Protein AF-A0AAD3TX52-F1 (afdb_monomer)

Radius of gyration: 36.86 Å; Cα contacts (8 Å, |Δi|>4): 1; chains: 1; bounding box: 70×48×98 Å

Organism: NCBI:txid1672016

Structure (mmCIF, N/CA/C/O backbone):
data_AF-A0AAD3TX52-F1
#
_entry.id   AF-A0AAD3TX52-F1
#
loop_
_atom_site.group_PDB
_atom_site.id
_atom_site.type_symbol
_atom_site.label_atom_id
_atom_site.label_alt_id
_atom_site.label_comp_id
_atom_site.label_asym_id
_atom_site.label_entity_id
_atom_site.label_seq_id
_atom_site.pdbx_PDB_ins_code
_atom_site.Cartn_x
_atom_site.Cartn_y
_atom_site.Cartn_z
_atom_site.occupancy
_atom_site.B_iso_or_equiv
_atom_site.auth_seq_id
_atom_site.auth_comp_id
_atom_site.auth_asym_id
_atom_site.auth_atom_id
_atom_site.pdbx_PDB_model_num
ATOM 1 N N . MET A 1 1 ? -29.432 37.065 -33.813 1.00 43.16 1 MET A N 1
ATOM 2 C CA . MET A 1 1 ? -28.422 37.377 -32.778 1.00 43.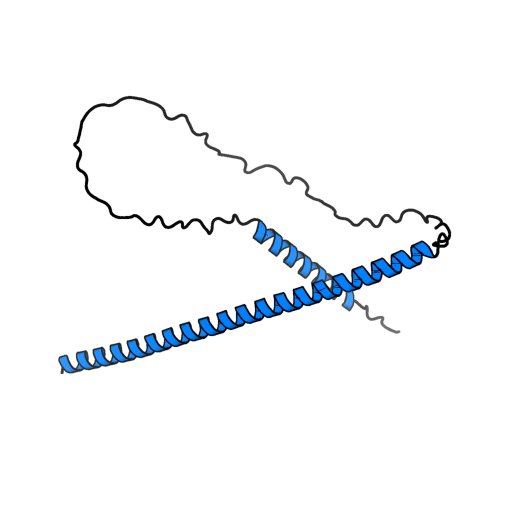16 1 MET A CA 1
ATOM 3 C C . MET A 1 1 ? -28.089 36.098 -32.021 1.00 43.16 1 MET A C 1
ATOM 5 O O . MET A 1 1 ? -28.904 35.654 -31.225 1.00 43.16 1 MET A O 1
ATOM 9 N N . TYR A 1 2 ? -26.944 35.470 -32.301 1.00 50.16 2 TYR A N 1
ATOM 10 C CA . TYR A 1 2 ? -26.482 34.294 -31.556 1.00 50.16 2 TYR A CA 1
ATOM 11 C C . TYR A 1 2 ? -25.519 34.744 -30.454 1.00 50.16 2 TYR A C 1
ATOM 13 O O . TYR A 1 2 ? -24.431 35.242 -30.732 1.00 50.16 2 TYR A O 1
ATOM 21 N N . MET A 1 3 ? -25.949 34.601 -29.200 1.00 53.94 3 MET A N 1
ATOM 22 C CA . MET A 1 3 ? -25.148 34.887 -28.010 1.00 53.94 3 MET A CA 1
ATOM 23 C C . MET A 1 3 ? -24.109 33.775 -27.814 1.00 53.94 3 MET A C 1
ATOM 25 O O . MET A 1 3 ? -24.446 32.644 -27.461 1.00 53.94 3 MET A O 1
ATOM 29 N N . TYR A 1 4 ? -22.837 34.098 -28.042 1.00 62.06 4 TYR A N 1
ATOM 30 C CA . TYR A 1 4 ? -21.702 33.231 -27.728 1.00 62.06 4 TYR A CA 1
ATOM 31 C C . TYR A 1 4 ? -21.607 33.032 -26.204 1.00 62.06 4 TYR A C 1
ATOM 33 O O . TYR A 1 4 ? -21.279 33.962 -25.470 1.00 62.06 4 TYR A O 1
ATOM 41 N N . ARG A 1 5 ? -21.872 31.816 -25.707 1.00 57.03 5 ARG A N 1
ATOM 42 C CA . ARG A 1 5 ? -21.568 31.430 -24.316 1.00 57.03 5 ARG A CA 1
ATOM 43 C C . ARG A 1 5 ? -20.074 31.089 -24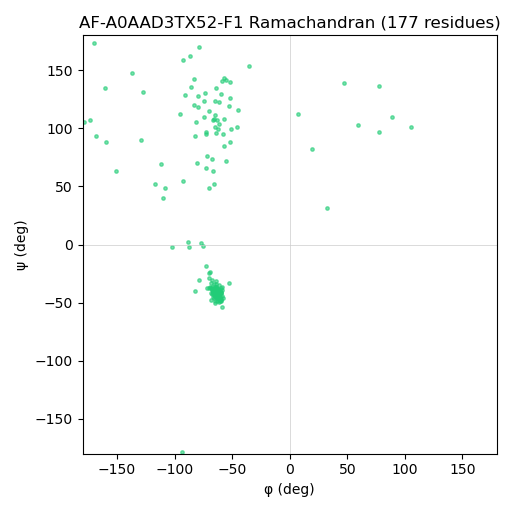.196 1.00 57.03 5 ARG A C 1
ATOM 45 O O . ARG A 1 5 ? -19.629 30.137 -24.842 1.00 57.03 5 ARG A O 1
ATOM 52 N N . PRO A 1 6 ? -19.284 31.802 -23.377 1.00 62.56 6 PRO A N 1
ATOM 53 C CA . PRO A 1 6 ? -17.851 31.554 -23.280 1.00 62.56 6 PRO A CA 1
ATOM 54 C C . PRO A 1 6 ? -17.540 30.256 -22.512 1.00 62.56 6 PRO A C 1
ATOM 56 O O . PRO A 1 6 ? -18.037 30.005 -21.412 1.00 62.56 6 PRO A O 1
ATOM 59 N N . ARG A 1 7 ? -16.681 29.420 -23.110 1.00 60.38 7 ARG A N 1
ATOM 60 C CA . ARG A 1 7 ? -16.183 28.126 -22.602 1.00 60.38 7 ARG A CA 1
ATOM 61 C C . ARG A 1 7 ? -15.168 28.299 -21.452 1.00 60.38 7 ARG A C 1
ATOM 63 O O . ARG A 1 7 ? -14.009 27.917 -21.575 1.00 60.38 7 ARG A O 1
ATOM 70 N N . PHE A 1 8 ? -15.592 28.809 -20.297 1.00 61.41 8 PHE A N 1
ATOM 71 C CA . PHE A 1 8 ? -14.727 28.939 -19.104 1.00 61.41 8 PHE A CA 1
ATOM 72 C C . PHE A 1 8 ? -14.478 27.626 -18.326 1.00 61.41 8 PHE A C 1
ATOM 74 O O . PHE A 1 8 ? -13.777 27.618 -17.314 1.00 61.41 8 PHE A O 1
ATOM 81 N N . GLY A 1 9 ? -15.017 26.489 -18.778 1.00 62.84 9 GLY A N 1
ATOM 82 C CA . GLY A 1 9 ? -14.964 25.228 -18.024 1.00 62.84 9 GLY A CA 1
ATOM 83 C C . GLY A 1 9 ? -13.566 24.611 -17.867 1.00 62.84 9 GLY A C 1
ATOM 84 O O . GLY A 1 9 ? -13.297 23.962 -16.857 1.00 62.84 9 GLY A O 1
ATOM 85 N N . ILE A 1 10 ? -12.663 24.815 -18.831 1.00 72.88 10 ILE A N 1
ATOM 86 C CA . ILE A 1 10 ? -11.346 24.150 -18.839 1.00 72.88 10 ILE A CA 1
ATOM 87 C C . ILE A 1 10 ? -10.346 24.887 -17.939 1.00 72.88 10 ILE A C 1
ATOM 89 O O . ILE A 1 10 ? -9.631 24.250 -17.167 1.00 72.88 10 ILE A O 1
ATOM 93 N N . PHE A 1 11 ? -10.359 26.223 -17.952 1.00 74.38 11 PHE A N 1
ATOM 94 C CA . PHE A 1 11 ? -9.481 27.034 -17.102 1.00 74.38 11 PHE A CA 1
ATOM 95 C C . PHE A 1 11 ? -9.715 26.772 -15.614 1.00 74.38 11 PHE A C 1
ATOM 97 O O . PHE A 1 11 ? -8.761 26.624 -14.856 1.00 74.38 11 PHE A O 1
ATOM 104 N N . ARG A 1 12 ? -10.976 26.600 -15.199 1.00 74.44 12 ARG A N 1
ATOM 105 C CA . ARG A 1 12 ? -11.300 26.267 -13.807 1.00 74.44 12 ARG A CA 1
ATOM 106 C C . ARG A 1 12 ? -10.707 24.919 -13.385 1.00 74.44 12 ARG A C 1
ATOM 108 O O . ARG A 1 12 ? -10.217 24.808 -12.269 1.00 74.44 12 ARG A O 1
ATOM 115 N N . ARG A 1 13 ? -10.703 23.909 -14.263 1.00 76.88 13 ARG A N 1
ATOM 116 C CA . ARG A 1 13 ? -10.111 22.594 -13.953 1.00 76.88 13 ARG A CA 1
ATOM 117 C C . ARG A 1 13 ? -8.593 22.684 -13.802 1.00 76.88 13 ARG A C 1
ATOM 119 O O . ARG A 1 13 ? -8.058 22.141 -12.845 1.00 76.88 13 ARG A O 1
ATOM 126 N N . LEU A 1 14 ? -7.917 23.423 -14.681 1.00 81.88 14 LEU A N 1
ATOM 127 C CA . LEU A 1 14 ? -6.463 23.604 -14.605 1.00 81.88 14 LEU A CA 1
ATOM 128 C C . LEU A 1 14 ? -6.026 24.345 -13.334 1.00 81.88 14 LEU A C 1
ATOM 130 O O . LEU A 1 14 ? -5.021 23.974 -12.735 1.00 81.88 14 LEU A O 1
ATOM 134 N N . VAL A 1 15 ? -6.808 25.328 -12.875 1.00 82.69 15 VAL A N 1
ATOM 135 C CA . VAL A 1 15 ? -6.534 26.042 -11.615 1.00 82.69 15 VAL A CA 1
ATOM 136 C C . VAL A 1 15 ? -6.608 25.099 -10.409 1.00 82.69 15 VAL A C 1
ATOM 138 O O . VAL A 1 15 ? -5.703 25.111 -9.578 1.00 82.69 15 VAL A O 1
ATOM 141 N N . TRP A 1 16 ? -7.625 24.233 -10.331 1.00 79.50 16 TRP A N 1
ATOM 142 C CA . TRP A 1 16 ? -7.738 23.259 -9.235 1.00 79.50 16 TRP A CA 1
ATOM 143 C C . TRP A 1 16 ? -6.628 22.200 -9.261 1.00 79.50 16 TRP A C 1
ATOM 145 O O . TRP A 1 16 ? -6.094 21.858 -8.208 1.00 79.50 16 TRP A O 1
ATOM 155 N N . PHE A 1 17 ? -6.231 21.728 -10.447 1.00 84.69 17 PHE A N 1
ATOM 156 C CA . PHE A 1 17 ? -5.108 20.793 -10.580 1.00 84.69 17 PHE A CA 1
ATOM 157 C C . PHE A 1 17 ? -3.771 21.430 -10.176 1.00 84.69 17 PHE A C 1
ATOM 159 O O . PHE A 1 17 ? -3.007 20.817 -9.431 1.00 84.69 17 PHE A O 1
ATOM 166 N N . GLY A 1 18 ? -3.504 22.671 -10.596 1.00 79.69 18 GLY A N 1
ATOM 167 C CA . GLY A 1 18 ? -2.289 23.394 -10.207 1.00 79.69 18 GLY A CA 1
ATOM 168 C C . GLY A 1 18 ? -2.209 23.648 -8.699 1.00 79.69 18 GLY A C 1
ATOM 169 O O . GLY A 1 18 ? -1.159 23.433 -8.092 1.00 79.69 18 GLY A O 1
ATOM 170 N N . LEU A 1 19 ? -3.330 24.029 -8.078 1.00 86.06 19 LEU A N 1
ATOM 171 C CA . LEU A 1 19 ? -3.400 24.261 -6.634 1.00 86.06 19 LEU A CA 1
ATOM 172 C C . LEU A 1 19 ? -3.186 22.963 -5.831 1.00 86.06 19 LEU A C 1
ATOM 174 O O . LEU A 1 19 ? -2.457 22.964 -4.841 1.00 86.06 19 LEU A O 1
ATOM 178 N N . GLY A 1 20 ? -3.775 21.847 -6.279 1.00 84.56 20 GLY A N 1
ATOM 179 C CA . GLY A 1 20 ? -3.642 20.543 -5.620 1.00 84.56 20 GLY A CA 1
ATOM 180 C C . GLY A 1 20 ? -2.211 19.997 -5.639 1.00 84.56 20 GLY A C 1
ATOM 181 O O . GLY A 1 20 ? -1.707 19.552 -4.608 1.00 84.56 20 GLY A O 1
ATOM 182 N N . VAL A 1 21 ? -1.524 20.088 -6.784 1.00 86.62 21 VAL A N 1
ATOM 183 C CA . VAL A 1 21 ? -0.121 19.652 -6.910 1.00 86.62 21 VAL A CA 1
ATOM 184 C C . VAL A 1 21 ? 0.809 20.537 -6.074 1.00 86.62 21 VAL A C 1
ATOM 186 O O . VAL A 1 21 ? 1.699 20.024 -5.395 1.00 86.62 21 VAL A O 1
ATOM 189 N N . GLY A 1 22 ? 0.569 21.853 -6.051 1.00 83.12 22 GLY A N 1
ATOM 190 C CA . GLY A 1 22 ? 1.327 22.785 -5.213 1.00 83.12 22 GLY A CA 1
ATOM 191 C C . GLY A 1 22 ? 1.192 22.488 -3.716 1.00 83.12 22 GLY A C 1
ATOM 192 O O . GLY A 1 22 ? 2.196 22.452 -3.004 1.00 83.12 22 GLY A O 1
ATOM 193 N N . ALA A 1 23 ? -0.026 22.202 -3.244 1.00 85.00 23 ALA A N 1
ATOM 194 C CA . ALA A 1 23 ? -0.280 21.855 -1.845 1.00 85.00 23 ALA A CA 1
ATOM 195 C C . ALA A 1 23 ? 0.375 20.523 -1.441 1.00 85.00 23 ALA A C 1
ATOM 197 O O . ALA A 1 23 ? 0.984 20.440 -0.375 1.00 85.00 23 ALA A O 1
ATOM 198 N N . ALA A 1 24 ? 0.312 19.502 -2.303 1.00 83.50 24 ALA A N 1
ATOM 199 C CA . ALA A 1 24 ? 0.964 18.215 -2.056 1.00 83.50 24 ALA A CA 1
ATOM 200 C C . ALA A 1 24 ? 2.495 18.350 -1.974 1.00 83.50 24 ALA A C 1
ATOM 202 O O . ALA A 1 24 ? 3.123 17.798 -1.068 1.00 83.50 24 ALA A O 1
ATOM 203 N N . HIS A 1 25 ? 3.090 19.142 -2.871 1.00 83.81 25 HIS A N 1
ATOM 204 C CA . HIS A 1 25 ? 4.527 19.406 -2.873 1.00 83.81 25 HIS A CA 1
ATOM 205 C C . HIS A 1 25 ? 4.970 20.214 -1.640 1.00 83.81 25 HIS A C 1
ATOM 207 O O . HIS A 1 25 ? 6.000 19.917 -1.033 1.00 83.81 25 HIS A O 1
ATOM 213 N N . TRP A 1 26 ? 4.183 21.213 -1.225 1.00 84.75 26 TRP A N 1
ATOM 214 C CA . TRP A 1 26 ? 4.446 21.968 0.004 1.00 84.75 26 TRP A CA 1
ATOM 215 C C . TRP A 1 26 ? 4.333 21.087 1.257 1.00 84.75 26 TRP A C 1
ATOM 217 O O . TRP A 1 26 ? 5.191 21.153 2.136 1.00 84.75 26 TRP A O 1
ATOM 227 N N . TRP A 1 27 ? 3.327 20.210 1.315 1.00 83.69 27 TRP A N 1
ATOM 228 C CA . TRP A 1 27 ? 3.132 19.283 2.430 1.00 83.69 27 TRP A CA 1
ATOM 229 C C . TRP A 1 27 ? 4.271 18.265 2.566 1.00 83.69 27 TRP A C 1
ATOM 231 O O . TRP A 1 27 ? 4.749 18.042 3.679 1.00 83.69 27 TRP A O 1
ATOM 241 N N . MET A 1 28 ? 4.748 17.683 1.456 1.00 77.75 28 MET A N 1
ATOM 242 C CA . MET A 1 28 ? 5.924 16.801 1.484 1.00 77.75 28 MET A CA 1
ATOM 243 C C . MET A 1 28 ? 7.155 17.539 2.015 1.00 77.75 28 MET A C 1
ATOM 245 O O . MET A 1 28 ? 7.773 17.088 2.977 1.00 77.75 28 MET A O 1
ATOM 249 N N . ARG A 1 29 ? 7.431 18.739 1.493 1.00 77.69 29 ARG A N 1
ATOM 250 C CA . ARG A 1 29 ? 8.578 19.545 1.930 1.00 77.69 29 ARG A CA 1
ATOM 251 C C . ARG A 1 29 ? 8.487 19.986 3.396 1.00 77.69 29 ARG A C 1
ATOM 253 O O . ARG A 1 29 ? 9.509 20.112 4.064 1.00 77.69 29 ARG A O 1
ATOM 260 N N . SER A 1 30 ? 7.279 20.199 3.920 1.00 73.62 30 SER A N 1
ATOM 261 C CA . SER A 1 30 ? 7.055 20.538 5.332 1.00 73.62 30 SER A CA 1
ATOM 262 C C . SER A 1 30 ? 7.340 19.364 6.280 1.00 73.62 30 SER A C 1
ATOM 264 O O . SER A 1 30 ? 7.738 19.582 7.427 1.00 73.62 30 SER A O 1
ATOM 266 N N . LYS A 1 31 ? 7.179 18.114 5.822 1.00 67.44 31 LYS A N 1
ATOM 267 C CA . LYS A 1 31 ? 7.478 16.930 6.640 1.00 67.44 31 LYS A CA 1
ATOM 268 C C . LYS A 1 31 ? 8.967 16.603 6.718 1.00 67.44 31 LYS A C 1
ATOM 270 O O . LYS A 1 31 ? 9.402 16.143 7.772 1.00 67.44 31 LYS A O 1
ATOM 275 N N . ASP A 1 32 ? 9.741 16.911 5.683 1.00 63.38 32 ASP A N 1
ATOM 276 C CA . ASP A 1 32 ? 11.189 16.651 5.671 1.00 63.38 32 ASP A CA 1
ATOM 277 C C . ASP A 1 32 ? 11.985 17.601 6.586 1.00 63.38 32 ASP A C 1
ATOM 279 O O . ASP A 1 32 ? 13.106 17.294 6.982 1.00 63.38 32 ASP A O 1
ATOM 283 N N . GLY A 1 33 ? 11.396 18.737 6.975 1.00 56.75 33 GLY A N 1
ATOM 284 C CA . GLY A 1 33 ? 12.013 19.720 7.871 1.00 56.75 33 GLY A CA 1
ATOM 285 C C . GLY A 1 33 ? 11.804 19.473 9.368 1.00 56.75 33 GLY A C 1
ATOM 286 O O . GLY A 1 33 ? 12.310 20.252 10.175 1.00 56.75 33 GLY A O 1
ATOM 287 N N . ARG A 1 34 ? 11.058 18.437 9.783 1.00 55.41 34 ARG A N 1
ATOM 288 C CA . ARG A 1 34 ? 10.937 18.124 11.216 1.00 55.41 34 ARG A CA 1
ATOM 289 C C . ARG A 1 34 ? 12.136 17.279 11.656 1.00 55.41 34 ARG A C 1
ATOM 291 O O . ARG A 1 34 ? 12.309 16.177 11.135 1.00 55.41 34 ARG A O 1
ATOM 298 N N . PRO A 1 35 ? 12.954 17.743 12.618 1.00 54.56 35 PRO A N 1
ATOM 299 C CA . PRO A 1 35 ? 14.057 16.947 13.128 1.00 54.56 35 PRO A CA 1
ATOM 300 C C . PRO A 1 35 ? 13.500 15.645 13.713 1.00 54.56 35 PRO A C 1
ATOM 302 O O . PRO A 1 35 ? 12.548 15.651 14.492 1.00 54.56 35 PRO A O 1
ATOM 305 N N . ARG A 1 36 ? 14.087 14.518 13.299 1.00 54.16 36 ARG A N 1
A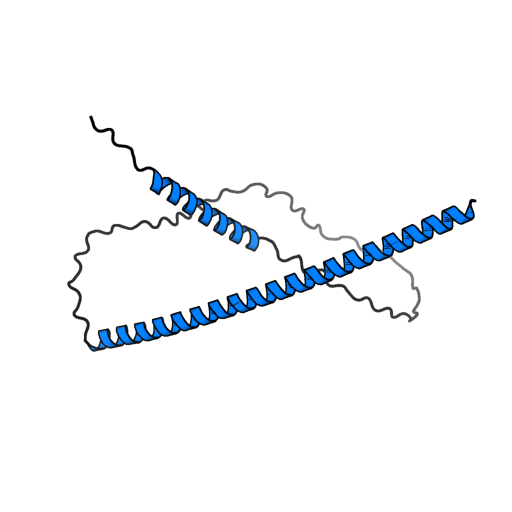TOM 306 C CA . ARG A 1 36 ? 13.787 13.146 13.739 1.00 54.16 36 ARG A CA 1
ATOM 307 C C . ARG A 1 36 ? 14.139 12.919 15.224 1.00 54.16 36 ARG A C 1
ATOM 309 O O . ARG A 1 36 ? 14.860 11.986 15.555 1.00 54.16 36 ARG A O 1
ATOM 316 N N . THR A 1 37 ? 13.665 13.758 16.142 1.00 55.94 37 THR A N 1
ATOM 317 C CA . THR A 1 37 ? 13.969 13.653 17.581 1.00 55.94 37 THR A CA 1
ATOM 318 C C . THR A 1 37 ? 13.006 12.749 18.351 1.00 55.94 37 THR A C 1
ATOM 320 O O . THR A 1 37 ? 13.186 12.543 19.546 1.00 55.94 37 THR A O 1
ATOM 323 N N . CYS A 1 38 ? 12.029 12.120 17.691 1.00 53.09 38 CYS A N 1
ATOM 324 C CA . CYS A 1 38 ? 11.062 11.243 18.361 1.00 53.09 38 CYS A CA 1
ATOM 325 C C . CYS A 1 38 ? 11.614 9.855 18.757 1.00 53.09 38 CYS A C 1
ATOM 327 O O . CYS A 1 38 ? 10.890 9.086 19.378 1.00 53.09 38 CYS A O 1
ATOM 329 N N . TYR A 1 39 ? 12.879 9.532 18.456 1.00 50.47 39 TYR A N 1
ATOM 330 C CA . TYR A 1 39 ? 13.535 8.282 18.877 1.00 50.47 39 TYR A CA 1
ATOM 331 C C . TYR A 1 39 ? 14.635 8.503 19.929 1.00 50.47 39 TYR A C 1
ATOM 333 O O . TYR A 1 39 ? 15.678 7.858 19.889 1.00 50.47 39 TYR A O 1
ATOM 341 N N . ARG A 1 40 ? 14.422 9.403 20.898 1.00 45.94 40 ARG A N 1
ATOM 342 C CA . ARG A 1 40 ? 15.297 9.521 22.081 1.00 45.94 40 ARG A CA 1
ATOM 343 C C . ARG A 1 40 ? 14.556 9.211 23.381 1.00 45.94 40 ARG A C 1
ATOM 345 O O . ARG A 1 40 ? 14.624 9.967 24.338 1.00 45.94 40 ARG A O 1
ATOM 352 N N . TYR A 1 41 ? 13.888 8.063 23.418 1.00 47.94 41 TYR A N 1
ATOM 353 C CA . TYR A 1 41 ? 13.644 7.344 24.669 1.00 47.94 41 TYR A CA 1
ATOM 354 C C . TYR A 1 41 ? 14.462 6.054 24.641 1.00 47.94 41 TYR A C 1
ATOM 356 O O . TYR A 1 41 ? 13.936 4.952 24.515 1.00 47.94 41 TYR A O 1
ATOM 364 N N . GLN A 1 42 ? 15.785 6.209 24.725 1.00 47.44 42 GLN A N 1
ATOM 365 C CA . GLN A 1 42 ? 16.653 5.119 25.144 1.00 47.44 42 GLN A CA 1
ATOM 366 C C . GLN A 1 42 ? 16.425 4.953 26.647 1.00 47.44 42 GLN A C 1
ATOM 368 O O . GLN A 1 42 ? 16.917 5.725 27.465 1.00 47.44 42 GLN A O 1
ATOM 373 N N . ARG A 1 43 ? 15.564 3.997 26.986 1.00 41.59 43 ARG A N 1
ATOM 374 C CA . ARG A 1 43 ? 15.308 3.547 28.350 1.00 41.59 43 ARG A CA 1
ATOM 375 C C . ARG A 1 43 ? 16.604 2.907 28.854 1.00 41.59 43 ARG A C 1
ATOM 377 O O . ARG A 1 43 ? 16.916 1.785 28.468 1.00 41.59 43 ARG A O 1
ATOM 384 N N . SER A 1 44 ? 17.381 3.630 29.656 1.00 44.69 44 SER A N 1
ATOM 385 C CA . SER A 1 44 ? 18.465 3.034 30.436 1.00 44.69 44 SER A CA 1
ATOM 386 C C . SER A 1 44 ? 17.824 2.050 31.409 1.00 44.69 44 SER A C 1
ATOM 388 O O . SER A 1 44 ? 17.120 2.455 32.330 1.00 44.69 44 SER A O 1
ATOM 390 N N . VAL A 1 45 ? 17.977 0.753 31.150 1.00 50.59 45 VAL A N 1
ATOM 391 C CA . VAL A 1 45 ? 17.606 -0.284 32.111 1.00 50.59 45 VAL A CA 1
ATOM 392 C C . VAL A 1 45 ? 18.664 -0.233 33.206 1.00 50.59 45 VAL A C 1
ATOM 394 O O . VAL A 1 45 ? 19.767 -0.749 33.058 1.00 50.59 45 VAL A O 1
ATOM 397 N N . GLU A 1 46 ? 18.336 0.499 34.262 1.00 44.12 46 GLU A N 1
ATOM 398 C CA . GLU A 1 46 ? 19.092 0.590 35.500 1.00 44.12 46 GLU A CA 1
ATOM 399 C C . GLU A 1 46 ? 19.043 -0.780 36.188 1.00 44.12 46 GLU A C 1
ATOM 401 O O . GLU A 1 46 ? 17.996 -1.234 36.649 1.00 44.12 46 GLU A O 1
ATOM 406 N N . ALA A 1 47 ? 20.169 -1.491 36.152 1.00 47.53 47 ALA A N 1
ATOM 407 C CA . ALA A 1 47 ? 20.356 -2.742 36.870 1.00 47.53 47 ALA A CA 1
ATOM 408 C C . ALA A 1 47 ? 20.678 -2.425 38.343 1.00 47.53 47 ALA A C 1
ATOM 410 O O . ALA A 1 47 ? 21.606 -1.653 38.598 1.00 47.53 47 ALA A O 1
ATOM 411 N N . PRO A 1 48 ? 19.971 -3.008 39.325 1.00 52.41 48 PRO A N 1
ATOM 412 C CA . PRO A 1 48 ? 20.302 -2.821 40.727 1.00 52.41 48 PRO A CA 1
ATOM 413 C C . PRO A 1 48 ? 21.445 -3.769 41.104 1.00 52.41 48 PRO A C 1
ATOM 415 O O . PRO A 1 48 ? 21.228 -4.962 41.279 1.00 52.41 48 PRO A O 1
ATOM 418 N N . ASN A 1 49 ? 22.655 -3.234 41.254 1.00 41.75 49 ASN A N 1
ATOM 419 C CA . ASN A 1 49 ? 23.742 -3.896 41.975 1.00 41.75 49 ASN A CA 1
ATOM 420 C C . ASN A 1 49 ? 24.321 -2.917 43.002 1.00 41.75 49 ASN A C 1
ATOM 422 O O . ASN A 1 49 ? 25.248 -2.161 42.727 1.00 41.75 49 ASN A O 1
ATOM 426 N N . ALA A 1 50 ? 23.761 -2.947 44.206 1.00 42.44 50 ALA A N 1
ATOM 427 C CA . ALA A 1 50 ? 24.565 -2.790 45.416 1.00 42.44 50 ALA A CA 1
ATOM 428 C C . ALA A 1 50 ? 25.089 -4.193 45.811 1.00 42.44 50 ALA A C 1
ATOM 430 O O . ALA A 1 50 ? 24.477 -5.169 45.370 1.00 42.44 50 ALA A O 1
ATOM 431 N N . PRO A 1 51 ? 26.130 -4.358 46.657 1.00 56.03 51 PRO A N 1
ATOM 432 C CA . PRO A 1 51 ? 26.783 -3.348 47.500 1.00 56.03 51 PRO A CA 1
ATOM 433 C C . PRO A 1 51 ? 28.331 -3.417 47.508 1.00 56.03 51 PRO A C 1
ATOM 435 O O . PRO A 1 51 ? 28.912 -4.496 47.497 1.00 56.03 51 PRO A O 1
ATOM 438 N N . ALA A 1 52 ? 29.021 -2.281 47.652 1.00 41.41 52 ALA A N 1
ATOM 439 C CA . ALA A 1 52 ? 30.401 -2.268 48.160 1.00 41.41 52 ALA A CA 1
ATOM 440 C C . ALA A 1 52 ? 30.790 -0.884 48.710 1.00 41.41 52 ALA A C 1
ATOM 442 O O . ALA A 1 52 ? 31.283 -0.011 48.008 1.00 41.41 52 ALA A O 1
ATOM 443 N N . TYR A 1 53 ? 30.489 -0.698 49.990 1.00 45.06 53 TYR A N 1
ATOM 444 C CA . TYR A 1 53 ? 31.350 -0.110 51.020 1.00 45.06 53 TYR A CA 1
ATOM 445 C C . TYR A 1 53 ? 32.704 0.499 50.570 1.00 45.06 53 TYR A C 1
ATOM 447 O O . TYR A 1 53 ? 33.623 -0.251 50.255 1.00 45.06 53 TYR A O 1
ATOM 455 N N . ALA A 1 54 ? 32.869 1.830 50.669 1.00 40.94 54 ALA A N 1
ATOM 456 C CA . ALA A 1 54 ? 34.152 2.492 50.974 1.00 40.94 54 ALA A CA 1
ATOM 457 C C . ALA A 1 54 ? 33.980 3.997 51.316 1.00 40.94 54 ALA A C 1
ATOM 459 O O . ALA A 1 54 ? 33.951 4.839 50.432 1.00 40.94 54 ALA A O 1
ATOM 460 N N . TRP A 1 55 ? 33.857 4.273 52.621 1.00 43.38 55 TRP A N 1
ATOM 461 C CA . TRP A 1 55 ? 34.376 5.400 53.428 1.00 43.38 55 TRP A CA 1
ATOM 462 C C . TRP A 1 55 ? 34.269 6.889 52.994 1.00 43.38 55 TRP A C 1
ATOM 464 O O . TRP A 1 55 ? 34.583 7.249 51.864 1.00 43.38 55 TRP A O 1
ATOM 474 N N . PRO A 1 56 ? 33.954 7.800 53.947 1.00 50.44 56 PRO A N 1
ATOM 475 C CA . PRO A 1 56 ? 33.978 9.245 53.745 1.00 50.44 56 PRO A CA 1
ATOM 476 C C . PRO A 1 56 ? 35.354 9.833 54.110 1.00 50.44 56 PRO A C 1
ATOM 478 O O . PRO A 1 56 ? 35.837 9.634 55.224 1.00 50.44 56 PRO A O 1
ATOM 481 N N . SER A 1 57 ? 35.958 10.620 53.217 1.00 47.78 57 SER A N 1
ATOM 482 C CA . SER A 1 57 ? 37.106 11.469 53.563 1.00 47.78 57 SER A CA 1
ATOM 483 C C . SER A 1 57 ? 36.878 12.913 53.138 1.00 47.78 57 SER A C 1
ATOM 485 O O . SER A 1 57 ? 36.442 13.213 52.031 1.00 47.78 57 SER A O 1
ATOM 487 N N . ALA A 1 58 ? 37.140 13.774 54.114 1.00 43.25 58 ALA A N 1
ATOM 488 C CA . ALA A 1 58 ? 36.892 15.199 54.185 1.00 43.25 58 ALA A CA 1
ATOM 489 C C . ALA A 1 58 ? 37.908 16.069 53.416 1.00 43.25 58 ALA A C 1
ATOM 491 O O . ALA A 1 58 ? 39.004 15.613 53.106 1.00 43.25 58 ALA A O 1
ATOM 492 N N . MET A 1 59 ? 37.550 17.363 53.321 1.00 37.84 59 MET A N 1
ATOM 493 C CA . MET A 1 59 ? 38.405 18.551 53.090 1.00 37.84 59 MET A CA 1
ATOM 494 C C . MET A 1 59 ? 38.865 18.752 51.628 1.00 37.84 59 MET A C 1
ATOM 496 O O . MET A 1 59 ? 39.247 17.796 50.976 1.00 37.84 59 MET A O 1
ATOM 500 N N . THR A 1 60 ? 38.868 19.927 50.985 1.00 47.41 60 THR A N 1
ATOM 501 C CA . THR A 1 60 ? 38.690 21.356 51.336 1.00 47.41 60 THR A CA 1
ATOM 502 C C . THR A 1 60 ? 38.576 22.158 50.001 1.00 47.41 60 THR A C 1
ATOM 504 O O . THR A 1 60 ? 38.715 21.562 48.933 1.00 47.41 60 THR A O 1
ATOM 507 N N . PRO A 1 61 ? 38.282 23.480 50.016 1.00 55.22 61 PRO A N 1
ATOM 508 C CA . PRO A 1 61 ? 37.761 24.257 48.879 1.00 55.22 61 PRO A CA 1
ATOM 509 C C . PRO A 1 61 ? 38.839 24.968 48.029 1.00 55.22 61 PRO A C 1
ATOM 511 O O . PRO A 1 61 ? 40.020 24.936 48.356 1.00 55.22 61 PRO A O 1
ATOM 514 N N . SER A 1 62 ? 38.363 25.707 47.013 1.00 39.16 62 SER A N 1
ATOM 515 C CA . SER A 1 62 ? 39.016 26.739 46.175 1.00 39.16 62 SER A CA 1
ATOM 516 C C . SER A 1 62 ? 39.397 26.331 44.742 1.00 39.16 62 SER A C 1
ATOM 518 O O . SER A 1 62 ? 40.434 25.731 44.496 1.00 39.16 62 SER A O 1
ATOM 520 N N . ASN A 1 63 ? 38.570 26.742 43.769 1.00 35.03 63 ASN A N 1
ATOM 521 C CA . ASN A 1 63 ? 39.069 27.373 42.541 1.00 35.03 63 ASN A CA 1
ATOM 522 C C . ASN A 1 63 ? 37.940 28.171 41.842 1.00 35.03 63 ASN A C 1
ATOM 524 O O . ASN A 1 63 ? 36.824 27.652 41.752 1.00 35.03 63 ASN A O 1
ATOM 528 N N . PRO A 1 64 ? 38.179 29.415 41.379 1.00 52.59 64 PRO A N 1
ATOM 529 C CA . PRO A 1 64 ? 37.170 30.257 40.746 1.00 52.59 64 PRO A CA 1
ATOM 530 C C . PRO A 1 64 ? 37.155 30.110 39.211 1.00 52.59 64 PRO A C 1
ATOM 532 O O . PRO A 1 64 ? 38.168 29.789 38.596 1.00 52.59 64 PRO A O 1
ATOM 535 N N . SER A 1 65 ? 36.012 30.481 38.620 1.00 46.66 65 SER A N 1
ATOM 536 C CA . SER A 1 65 ? 35.725 30.708 37.186 1.00 46.66 65 SER A CA 1
ATOM 537 C C . SER A 1 65 ? 35.252 29.514 36.342 1.00 46.66 65 SER A C 1
ATOM 539 O O . SER A 1 65 ? 36.050 28.672 35.936 1.00 46.66 65 SER A O 1
ATOM 541 N N . PRO A 1 66 ? 33.974 29.512 35.924 1.00 63.72 66 PRO A N 1
ATOM 542 C CA . PRO A 1 66 ? 33.578 29.043 34.604 1.00 63.72 66 PRO A CA 1
ATOM 543 C C . PRO A 1 66 ? 33.705 30.192 33.577 1.00 63.72 66 PRO A C 1
ATOM 545 O O . PRO A 1 66 ? 33.286 31.312 33.877 1.00 63.72 66 PRO A O 1
ATOM 548 N N . PRO A 1 67 ? 34.262 29.963 32.374 1.00 54.84 67 PRO A N 1
ATOM 549 C CA . PRO A 1 67 ? 34.216 30.951 31.302 1.00 54.84 67 PRO A CA 1
ATOM 550 C C . PRO A 1 67 ? 32.766 31.197 30.866 1.00 54.84 67 PRO A C 1
ATOM 552 O O . PRO A 1 67 ? 31.987 30.258 30.688 1.00 54.84 67 PRO A O 1
ATOM 555 N N . GLU A 1 68 ? 32.432 32.478 30.707 1.00 45.22 68 GLU A N 1
ATOM 556 C CA . GLU A 1 68 ? 31.193 32.989 30.124 1.00 45.22 68 GLU A CA 1
ATOM 557 C C . GLU A 1 68 ? 30.836 32.232 28.840 1.00 45.22 68 GLU A C 1
ATOM 559 O O . GLU A 1 68 ? 31.542 32.293 27.833 1.00 45.22 68 GLU A O 1
ATOM 564 N N . ALA A 1 69 ? 29.705 31.528 28.868 1.00 41.03 69 ALA A N 1
ATOM 565 C CA . ALA A 1 69 ? 29.032 31.127 27.647 1.00 41.03 69 ALA A CA 1
ATOM 566 C C . ALA A 1 69 ? 28.352 32.380 27.067 1.00 41.03 69 ALA A C 1
ATOM 568 O O . ALA A 1 69 ? 27.562 33.009 27.776 1.00 41.03 69 ALA A O 1
ATOM 569 N N . PRO A 1 70 ? 28.638 32.769 25.813 1.00 46.44 70 PRO A N 1
ATOM 570 C CA . PRO A 1 70 ? 28.053 33.960 25.232 1.00 46.44 70 PRO A CA 1
ATOM 571 C C . PRO A 1 70 ? 26.544 33.785 25.083 1.00 46.44 70 PRO A C 1
ATOM 573 O O . PRO A 1 70 ? 26.044 32.864 24.433 1.00 46.44 70 PRO A O 1
ATOM 576 N N . THR A 1 71 ? 25.832 34.722 25.694 1.00 50.34 71 THR A N 1
ATOM 577 C CA . THR A 1 71 ? 24.435 35.053 25.462 1.00 50.34 71 THR A CA 1
ATOM 578 C C . THR A 1 71 ? 24.221 35.263 23.962 1.00 50.34 71 THR A C 1
ATOM 580 O O . THR A 1 71 ? 24.527 36.322 23.425 1.00 50.34 71 THR A O 1
ATOM 583 N N . ALA A 1 72 ? 23.697 34.258 23.260 1.00 42.22 72 ALA A N 1
ATOM 584 C CA . ALA A 1 72 ? 23.197 34.424 21.899 1.00 42.22 72 ALA A CA 1
ATOM 585 C C . ALA A 1 72 ? 21.790 35.034 21.964 1.00 42.22 72 ALA A C 1
ATOM 587 O O . ALA A 1 72 ? 20.777 34.372 21.732 1.00 42.22 72 ALA A O 1
ATOM 588 N N . GLN A 1 73 ? 21.742 36.305 22.354 1.00 44.56 73 GLN A N 1
ATOM 589 C CA . GLN A 1 73 ? 20.642 37.190 22.016 1.00 44.56 73 GLN A CA 1
ATOM 590 C C . GLN A 1 73 ? 20.922 37.742 20.609 1.00 44.56 73 GLN A C 1
ATOM 592 O O . GLN A 1 73 ? 22.062 38.043 20.277 1.00 44.56 73 GLN A O 1
ATOM 597 N N . GLU A 1 74 ? 19.856 37.882 19.822 1.00 46.94 74 GLU A N 1
ATOM 598 C CA . GLU A 1 74 ? 19.785 38.652 18.571 1.00 46.94 74 GLU A CA 1
ATOM 599 C C . GLU A 1 74 ? 20.394 38.023 17.308 1.00 46.94 74 GLU A C 1
ATOM 601 O O . GLU A 1 74 ? 21.556 38.194 16.986 1.00 46.94 74 GLU A O 1
ATOM 606 N N . HIS A 1 75 ? 19.529 37.396 16.505 1.00 41.66 75 HIS A N 1
ATOM 607 C CA . HIS A 1 75 ? 19.460 37.655 15.060 1.00 41.66 75 HIS A CA 1
ATOM 608 C C . HIS A 1 75 ? 18.020 37.392 14.584 1.00 41.66 75 HIS A C 1
ATOM 610 O O . HIS A 1 75 ? 17.724 36.498 13.796 1.00 41.66 75 HIS A O 1
ATOM 616 N N . LEU A 1 76 ? 17.086 38.193 15.105 1.00 50.28 76 LEU A N 1
ATOM 617 C CA . LEU A 1 76 ? 15.727 38.352 14.575 1.00 50.28 76 LEU A CA 1
ATOM 618 C C . LEU A 1 76 ? 15.708 39.535 13.595 1.00 50.28 76 LEU A C 1
ATOM 620 O O . LEU A 1 76 ? 14.961 40.484 13.770 1.00 50.28 76 LEU A O 1
ATOM 624 N N . ALA A 1 77 ? 16.577 39.508 12.587 1.00 50.94 77 ALA A N 1
ATOM 625 C CA . ALA A 1 77 ? 16.511 40.379 11.415 1.00 50.94 77 ALA A CA 1
ATOM 626 C C . ALA A 1 77 ? 17.662 40.014 10.478 1.00 50.94 77 ALA A C 1
ATOM 628 O O . ALA A 1 77 ? 18.807 40.343 10.763 1.00 50.94 77 ALA A O 1
ATOM 629 N N . SER A 1 78 ? 17.361 39.338 9.373 1.00 41.06 78 SER A N 1
ATOM 630 C CA . SER A 1 78 ? 18.049 39.542 8.095 1.00 41.06 78 SER A CA 1
ATOM 631 C C . SER A 1 78 ? 17.317 38.714 7.041 1.00 41.06 78 SER A C 1
ATOM 633 O O . SER A 1 78 ? 17.318 37.488 7.056 1.00 41.06 78 SER A O 1
ATOM 635 N N . ASP A 1 79 ? 16.601 39.452 6.195 1.00 43.03 79 ASP A N 1
ATOM 636 C CA . ASP A 1 79 ? 16.475 39.221 4.758 1.00 43.03 79 ASP A CA 1
ATOM 637 C C . ASP A 1 79 ? 15.891 37.865 4.332 1.00 43.03 79 ASP A C 1
ATOM 639 O O . ASP A 1 79 ? 16.554 36.840 4.248 1.00 43.03 79 ASP A O 1
ATOM 643 N N . LYS A 1 80 ? 14.622 37.780 3.913 1.00 43.78 80 LYS A N 1
ATOM 644 C CA . LYS A 1 80 ? 14.133 38.341 2.631 1.00 43.78 80 LYS A CA 1
ATOM 645 C C . LYS A 1 80 ? 15.173 38.331 1.492 1.00 43.78 80 LYS A C 1
ATOM 647 O O . LYS A 1 80 ? 15.122 39.159 0.588 1.00 43.78 80 LYS A O 1
ATOM 652 N N . ALA A 1 81 ? 16.075 37.357 1.464 1.00 46.69 81 ALA A N 1
ATOM 653 C CA . ALA A 1 81 ? 16.890 37.074 0.296 1.00 46.69 81 ALA A CA 1
ATOM 654 C C . ALA A 1 81 ? 16.084 36.208 -0.682 1.00 46.69 81 ALA A C 1
ATOM 656 O O . ALA A 1 81 ? 16.025 34.989 -0.561 1.00 46.69 81 ALA A O 1
ATOM 657 N N . LYS A 1 82 ? 15.421 36.888 -1.627 1.00 51.94 82 LYS A N 1
ATOM 658 C CA . LYS A 1 82 ? 15.235 36.469 -3.027 1.00 51.94 82 LYS A CA 1
ATOM 659 C C . LYS A 1 82 ? 15.442 34.969 -3.285 1.00 51.94 82 LYS A C 1
ATOM 661 O O . LYS A 1 82 ? 16.471 34.562 -3.813 1.00 51.94 82 LYS A O 1
ATOM 666 N N . GLU A 1 83 ? 14.421 34.160 -3.032 1.00 47.47 83 GLU A N 1
ATOM 667 C CA . GLU A 1 83 ? 14.306 32.854 -3.687 1.00 47.47 83 GLU A CA 1
ATOM 668 C C . GLU A 1 83 ? 13.177 32.890 -4.721 1.00 47.47 83 GLU A C 1
ATOM 670 O O . GLU A 1 83 ? 12.340 32.002 -4.834 1.00 47.47 83 GLU A O 1
ATOM 675 N N . GLU A 1 84 ? 13.209 33.936 -5.551 1.00 48.62 84 GLU A N 1
ATOM 676 C CA . GLU A 1 84 ? 12.695 33.897 -6.919 1.00 48.62 84 GLU A CA 1
ATOM 677 C C . GLU A 1 84 ? 13.575 32.946 -7.749 1.00 48.62 84 GLU A C 1
ATOM 679 O O . GLU A 1 84 ? 14.220 33.325 -8.727 1.00 48.62 84 GLU A O 1
ATOM 684 N N . ARG A 1 85 ? 13.597 31.657 -7.389 1.00 52.41 85 ARG A N 1
ATOM 685 C CA . ARG A 1 85 ? 13.912 30.611 -8.363 1.00 52.41 85 ARG A CA 1
ATOM 686 C C . ARG A 1 85 ? 12.708 30.505 -9.282 1.00 52.41 85 ARG A C 1
ATOM 688 O O . ARG A 1 85 ? 11.890 29.592 -9.181 1.00 52.41 85 ARG A O 1
ATOM 695 N N . HIS A 1 86 ? 12.607 31.478 -10.184 1.00 49.28 86 HIS A N 1
ATOM 696 C CA . HIS A 1 86 ? 11.869 31.360 -11.423 1.00 49.28 86 HIS A CA 1
ATOM 697 C C . HIS A 1 86 ? 12.441 30.154 -12.182 1.00 49.28 86 HIS A C 1
ATOM 699 O O . HIS A 1 86 ? 13.250 30.296 -13.094 1.00 49.28 86 HIS A O 1
ATOM 705 N N . TRP A 1 87 ? 11.954 28.954 -11.865 1.00 51.00 87 TRP A N 1
ATOM 706 C CA . TRP A 1 87 ? 11.923 27.813 -12.781 1.00 51.00 87 TRP A CA 1
ATOM 707 C C . TRP A 1 87 ? 10.888 28.082 -13.876 1.00 51.00 87 TRP A C 1
ATOM 709 O O . TRP A 1 87 ? 10.018 27.268 -14.184 1.00 51.00 87 TRP A O 1
ATOM 719 N N . GLY A 1 88 ? 10.966 29.278 -14.462 1.00 51.09 88 GLY A N 1
ATOM 720 C CA . GLY A 1 88 ? 10.370 29.537 -15.742 1.00 51.09 88 GLY A CA 1
ATOM 721 C C . GLY A 1 88 ? 11.076 28.600 -16.695 1.00 51.09 88 GLY A C 1
ATOM 722 O O . GLY A 1 88 ? 12.209 28.860 -17.097 1.00 51.09 88 GLY A O 1
ATOM 723 N N . TRP A 1 89 ? 10.387 27.528 -17.069 1.00 48.88 89 TRP A N 1
ATOM 724 C CA . TRP A 1 89 ? 10.538 26.898 -18.365 1.00 48.88 89 TRP A CA 1
ATOM 725 C C . TRP A 1 89 ? 10.286 27.983 -19.415 1.00 48.88 89 TRP A C 1
ATOM 727 O O . TRP A 1 89 ? 9.232 28.034 -20.048 1.00 48.88 89 TRP A O 1
ATOM 737 N N . ARG A 1 90 ? 11.224 28.928 -19.566 1.00 51.53 90 ARG A N 1
ATOM 738 C CA . ARG A 1 90 ? 11.284 29.781 -20.734 1.00 51.53 90 ARG A CA 1
ATOM 739 C C . ARG A 1 90 ? 11.558 28.806 -21.852 1.00 51.53 90 ARG A C 1
ATOM 741 O O . ARG A 1 90 ? 12.695 28.409 -22.089 1.00 51.53 90 ARG A O 1
ATOM 748 N N . ARG A 1 91 ? 10.470 28.407 -22.503 1.00 50.41 91 ARG A N 1
ATOM 749 C CA . ARG A 1 91 ? 10.446 27.938 -23.871 1.00 50.41 91 ARG A CA 1
ATOM 750 C C . ARG A 1 91 ? 11.154 29.032 -24.664 1.00 50.41 91 ARG A C 1
ATOM 752 O O . ARG A 1 91 ? 10.548 30.025 -25.054 1.00 50.41 91 ARG A O 1
ATOM 759 N N . ARG A 1 92 ? 12.482 28.923 -24.760 1.00 47.56 92 ARG A N 1
ATOM 760 C CA . ARG A 1 92 ? 13.274 29.717 -25.685 1.00 47.56 92 ARG A CA 1
ATOM 761 C C . ARG A 1 92 ? 12.749 29.297 -27.045 1.00 47.56 92 ARG A C 1
ATOM 763 O O . ARG A 1 92 ? 13.080 28.225 -27.537 1.00 47.56 92 ARG A O 1
ATOM 770 N N . HIS A 1 93 ? 11.864 30.110 -27.603 1.00 49.09 93 HIS A N 1
ATOM 771 C CA . HIS A 1 93 ? 11.614 30.127 -29.030 1.00 49.09 93 HIS A CA 1
ATOM 772 C C . HIS A 1 93 ? 12.892 30.674 -29.669 1.00 49.09 93 HIS A C 1
ATOM 774 O O . HIS A 1 93 ? 12.982 31.847 -30.016 1.00 49.09 93 HIS A O 1
ATOM 780 N N . SER A 1 94 ? 13.934 29.843 -29.698 1.00 51.75 94 SER A N 1
ATOM 781 C CA . SER A 1 94 ? 15.068 30.059 -30.579 1.00 51.75 94 SER A CA 1
ATOM 782 C C . SER A 1 94 ? 14.518 30.077 -32.005 1.00 51.75 94 SER A C 1
ATOM 784 O O . SER A 1 94 ? 13.581 29.337 -32.309 1.00 51.75 94 SER A O 1
ATOM 786 N N . ALA A 1 95 ? 15.068 30.975 -32.821 1.00 64.12 95 ALA A N 1
ATOM 787 C CA . ALA A 1 95 ? 14.799 31.167 -34.243 1.00 64.12 95 ALA A CA 1
ATOM 788 C C . ALA A 1 95 ? 14.523 29.852 -35.000 1.00 64.12 95 ALA A C 1
ATOM 790 O O . ALA A 1 95 ? 15.031 28.814 -34.572 1.00 64.12 95 ALA A O 1
ATOM 791 N N . PRO A 1 96 ? 13.771 29.873 -36.121 1.00 58.56 96 PRO A N 1
ATOM 792 C CA . PRO A 1 96 ? 13.563 28.687 -36.946 1.00 58.56 96 PRO A CA 1
ATOM 793 C C . PRO A 1 96 ? 14.923 28.161 -37.408 1.00 58.56 96 PRO A C 1
ATOM 795 O O . PRO A 1 96 ? 15.505 28.643 -38.375 1.00 58.56 96 PRO A O 1
ATOM 798 N N . ALA A 1 97 ? 15.463 27.200 -36.663 1.00 61.59 97 ALA A N 1
ATOM 799 C CA . ALA A 1 97 ? 16.615 26.441 -37.074 1.00 61.59 97 ALA A CA 1
ATOM 800 C C . ALA A 1 97 ? 16.134 25.642 -38.277 1.00 61.59 97 ALA A C 1
ATOM 802 O O . ALA A 1 97 ? 15.306 24.740 -38.123 1.00 61.59 97 ALA A O 1
ATOM 803 N N . THR A 1 98 ? 16.596 26.037 -39.465 1.00 62.41 98 THR A N 1
ATOM 804 C CA . THR A 1 98 ? 16.523 25.238 -40.685 1.00 62.41 98 THR A CA 1
ATOM 805 C C . THR A 1 98 ? 16.962 23.839 -40.304 1.00 62.41 9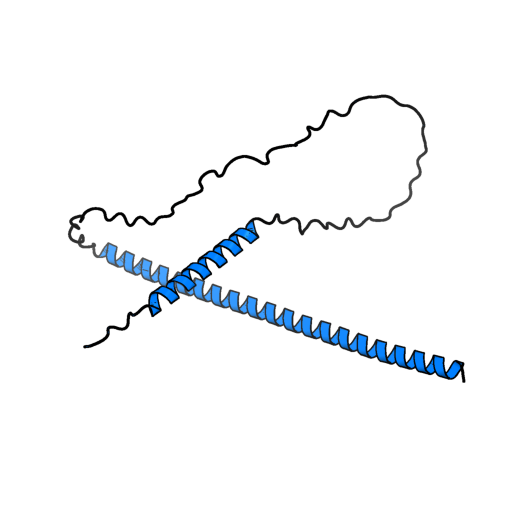8 THR A C 1
ATOM 807 O O . THR A 1 98 ? 18.136 23.594 -40.032 1.00 62.41 98 THR A O 1
ATOM 810 N N . THR A 1 99 ? 15.979 22.964 -40.136 1.00 61.41 99 THR A N 1
ATOM 811 C CA . THR A 1 99 ? 16.192 21.612 -39.653 1.00 61.41 99 THR A CA 1
ATOM 812 C C . THR A 1 99 ? 16.914 20.914 -40.796 1.00 61.41 99 THR A C 1
ATOM 814 O O . THR A 1 99 ? 16.343 20.856 -41.889 1.00 61.41 99 THR A O 1
ATOM 817 N N . PRO A 1 100 ? 18.178 20.482 -40.629 1.00 66.56 100 PRO A N 1
ATOM 818 C CA . PRO A 1 100 ? 18.811 19.686 -41.664 1.00 66.56 100 PRO A CA 1
ATOM 819 C C . PRO A 1 100 ? 17.905 18.475 -41.932 1.00 66.56 100 PRO A C 1
ATOM 821 O O . PRO A 1 100 ? 17.280 17.973 -40.988 1.00 66.56 100 PRO A O 1
ATOM 824 N N . PRO A 1 101 ? 17.760 18.044 -43.199 1.00 65.50 101 PRO A N 1
ATOM 825 C CA . PRO A 1 101 ? 16.976 16.858 -43.512 1.00 65.50 101 PRO A CA 1
ATOM 826 C C . PRO A 1 101 ? 17.469 15.706 -42.627 1.00 65.50 101 PRO A C 1
ATOM 828 O O . PRO A 1 101 ? 18.678 15.630 -42.379 1.00 65.50 101 PRO A O 1
ATOM 831 N N . PRO A 1 102 ? 16.561 14.863 -42.098 1.00 64.38 102 PRO A N 1
ATOM 832 C CA . PRO A 1 102 ? 16.950 13.776 -41.215 1.00 64.38 102 PRO A CA 1
ATOM 833 C C . PRO A 1 102 ? 18.037 12.974 -41.922 1.00 64.38 102 PRO A C 1
ATOM 8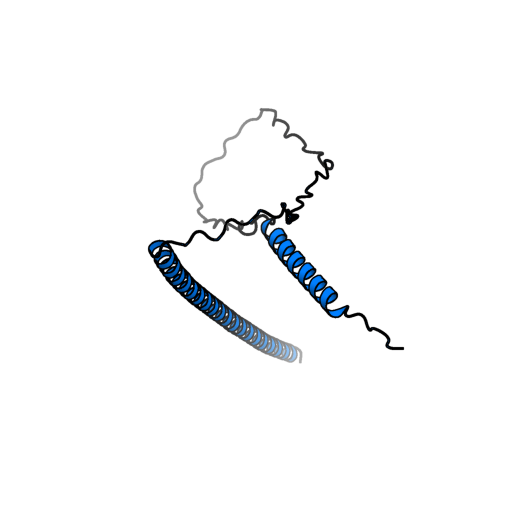35 O O . PRO A 1 102 ? 17.822 12.488 -43.034 1.00 64.38 102 PRO A O 1
ATOM 838 N N . ALA A 1 103 ? 19.222 12.912 -41.309 1.00 66.81 103 ALA A N 1
ATOM 839 C CA . ALA A 1 103 ? 20.270 12.026 -41.777 1.00 66.81 103 ALA A CA 1
ATOM 840 C C . ALA A 1 103 ? 19.637 10.637 -41.883 1.00 66.81 103 ALA A C 1
ATOM 842 O O . ALA A 1 103 ? 18.974 10.197 -40.940 1.00 66.81 103 ALA A O 1
ATOM 843 N N . ALA A 1 104 ? 19.744 10.011 -43.055 1.00 71.69 104 ALA A N 1
ATOM 844 C CA . ALA A 1 104 ? 19.271 8.652 -43.240 1.00 71.69 104 ALA A CA 1
ATOM 845 C C . ALA A 1 104 ? 19.993 7.797 -42.196 1.00 71.69 104 ALA A C 1
ATOM 847 O O . ALA A 1 104 ? 21.209 7.647 -42.260 1.00 71.69 104 ALA A O 1
ATOM 848 N N . TYR A 1 105 ? 19.258 7.358 -41.175 1.00 70.44 105 TYR A N 1
ATOM 849 C CA . TYR A 1 105 ? 19.800 6.502 -40.135 1.00 70.44 105 TYR A CA 1
ATOM 850 C C . TYR A 1 105 ? 20.257 5.212 -40.811 1.00 70.44 105 TYR A C 1
ATOM 852 O O . TYR A 1 105 ? 19.465 4.554 -41.491 1.00 70.44 105 TYR A O 1
ATOM 860 N N . ASP A 1 106 ? 21.538 4.877 -40.661 1.00 82.94 106 ASP A N 1
ATOM 861 C CA . ASP A 1 106 ? 22.079 3.624 -41.174 1.00 82.94 106 ASP A CA 1
ATOM 862 C C . ASP A 1 106 ? 21.280 2.456 -40.578 1.00 82.94 106 ASP A C 1
ATOM 864 O O . ASP A 1 106 ? 20.869 2.511 -39.414 1.00 82.94 106 ASP A O 1
ATOM 868 N N . ALA A 1 107 ? 21.050 1.393 -41.352 1.00 85.81 107 ALA A N 1
ATOM 869 C CA . ALA A 1 107 ? 20.219 0.258 -40.931 1.00 85.81 107 ALA A CA 1
ATOM 870 C C . ALA A 1 107 ? 20.645 -0.330 -39.567 1.00 85.81 107 ALA A C 1
ATOM 872 O O . ALA A 1 107 ? 19.795 -0.730 -38.770 1.00 85.81 107 ALA A O 1
ATOM 873 N N . ASP A 1 108 ? 21.945 -0.292 -39.266 1.00 87.69 108 ASP A N 1
ATOM 874 C CA . ASP A 1 108 ? 22.517 -0.739 -37.993 1.00 87.69 108 ASP A CA 1
ATOM 875 C C . ASP A 1 108 ? 22.052 0.116 -36.805 1.00 87.69 108 ASP A C 1
ATOM 877 O O . ASP A 1 108 ? 21.752 -0.404 -35.729 1.00 87.69 108 ASP A O 1
ATOM 881 N N . THR A 1 109 ? 21.925 1.432 -36.998 1.00 89.38 109 THR 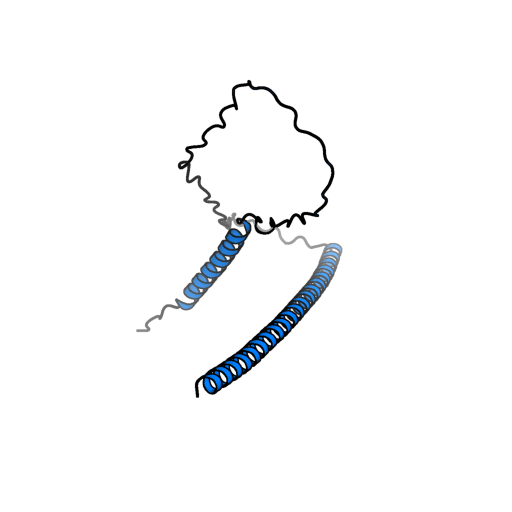A N 1
ATOM 882 C CA . THR A 1 109 ? 21.432 2.340 -35.952 1.00 89.38 109 THR A CA 1
ATOM 883 C C . THR A 1 109 ? 19.950 2.123 -35.664 1.00 89.38 109 THR A C 1
ATOM 885 O O . THR A 1 109 ? 19.545 2.158 -34.503 1.00 89.38 109 THR A O 1
ATOM 888 N N . GLN A 1 110 ? 19.148 1.819 -36.690 1.00 90.19 110 GLN A N 1
ATOM 889 C CA . GLN A 1 110 ? 17.731 1.505 -36.515 1.00 90.19 110 GLN A CA 1
ATOM 890 C C . GLN A 1 110 ? 17.536 0.186 -35.751 1.00 90.19 110 GLN A C 1
ATOM 89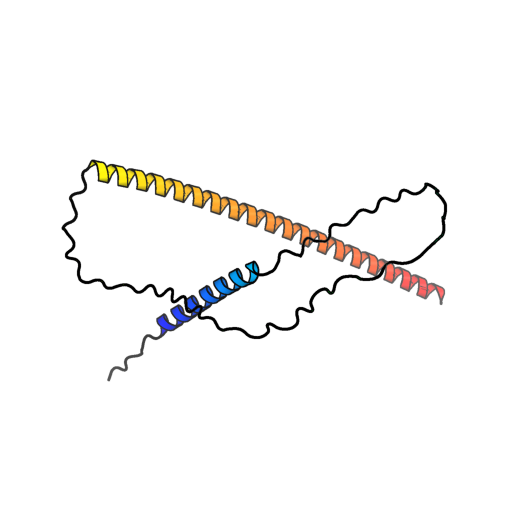2 O O . GLN A 1 110 ? 16.700 0.114 -34.851 1.00 90.19 110 GLN A O 1
ATOM 897 N N . ALA A 1 111 ? 18.346 -0.835 -36.048 1.00 94.31 111 ALA A N 1
ATOM 898 C CA . ALA A 1 111 ? 18.305 -2.109 -35.332 1.00 94.31 111 ALA A CA 1
ATOM 899 C C . ALA A 1 111 ? 18.675 -1.961 -33.844 1.00 94.31 111 ALA A C 1
ATOM 901 O O . ALA A 1 111 ? 18.054 -2.593 -32.984 1.00 94.31 111 ALA A O 1
ATOM 902 N N . GLU A 1 112 ? 19.652 -1.109 -33.521 1.00 94.50 112 GLU A N 1
ATOM 903 C CA . GLU A 1 112 ? 20.030 -0.846 -32.129 1.00 94.50 112 GLU A CA 1
ATOM 904 C C . GLU A 1 112 ? 18.944 -0.058 -31.379 1.00 94.50 112 GLU A C 1
ATOM 906 O O . GLU A 1 112 ? 18.654 -0.371 -30.224 1.00 94.50 112 GLU A O 1
ATOM 911 N N . ILE A 1 113 ? 18.271 0.899 -32.031 1.00 94.56 113 ILE A N 1
ATOM 912 C CA . ILE A 1 113 ? 17.118 1.604 -31.443 1.00 94.56 113 ILE A CA 1
ATOM 913 C C . ILE A 1 113 ? 16.002 0.613 -31.097 1.00 94.56 113 ILE A C 1
ATOM 915 O O . ILE A 1 113 ? 15.506 0.624 -29.969 1.00 94.56 113 ILE A O 1
ATOM 919 N N . ASP A 1 114 ? 15.651 -0.286 -32.018 1.00 96.31 114 ASP A N 1
ATOM 920 C CA . ASP A 1 114 ? 14.612 -1.294 -31.787 1.00 96.31 114 ASP A CA 1
ATOM 921 C C . ASP A 1 114 ? 14.996 -2.249 -30.644 1.00 96.31 114 ASP A C 1
ATOM 923 O O . ASP A 1 114 ? 14.158 -2.637 -29.822 1.00 96.31 114 ASP A O 1
ATOM 927 N N . ARG A 1 115 ? 16.280 -2.618 -30.549 1.00 97.62 115 ARG A N 1
ATOM 928 C CA . ARG A 1 115 ? 16.804 -3.438 -29.450 1.00 97.62 115 ARG A CA 1
ATOM 929 C C . ARG A 1 115 ? 16.679 -2.718 -28.111 1.00 97.62 115 ARG A C 1
ATOM 931 O O . ARG A 1 115 ? 16.183 -3.311 -27.151 1.00 97.62 115 ARG A O 1
ATOM 938 N N . LEU A 1 116 ? 17.110 -1.460 -28.039 1.00 97.44 116 LEU A N 1
ATOM 939 C CA . LEU A 1 116 ? 17.016 -0.650 -26.826 1.00 97.44 116 LEU A CA 1
ATOM 940 C C . LEU A 1 116 ? 15.563 -0.429 -26.414 1.00 97.44 116 LEU A C 1
ATOM 942 O O . LEU A 1 116 ? 15.255 -0.504 -25.226 1.00 97.44 116 LEU A O 1
ATOM 946 N N . GLN A 1 117 ? 14.665 -0.226 -27.376 1.00 98.19 117 GLN A N 1
ATOM 947 C CA . GLN A 1 117 ? 13.240 -0.088 -27.110 1.00 98.19 117 GLN A CA 1
ATOM 948 C C . GLN A 1 117 ? 12.668 -1.357 -26.468 1.00 98.19 117 GLN A C 1
ATOM 950 O O . GLN A 1 117 ? 12.019 -1.267 -25.429 1.00 98.19 117 GLN A O 1
ATOM 955 N N . ARG A 1 118 ? 12.980 -2.545 -27.003 1.00 97.75 118 ARG A N 1
ATOM 956 C CA . ARG A 1 118 ? 12.543 -3.819 -26.401 1.00 97.75 118 ARG A CA 1
ATOM 957 C C . ARG A 1 118 ? 13.095 -4.017 -24.990 1.00 97.75 118 ARG A C 1
ATOM 959 O O . ARG A 1 118 ? 12.380 -4.496 -24.115 1.00 97.75 118 ARG A O 1
ATOM 966 N N . ILE A 1 119 ? 14.353 -3.640 -24.751 1.00 98.25 119 ILE A N 1
ATOM 967 C CA . ILE A 1 119 ? 14.960 -3.705 -23.412 1.00 98.25 119 ILE A CA 1
ATOM 968 C C . ILE A 1 119 ? 14.253 -2.735 -22.456 1.00 98.25 119 ILE A C 1
ATOM 970 O O . ILE A 1 119 ? 13.944 -3.101 -21.323 1.00 98.25 119 ILE A O 1
ATOM 974 N N . ALA A 1 120 ? 13.971 -1.511 -22.904 1.00 97.88 120 ALA A N 1
ATOM 975 C CA . ALA A 1 120 ? 13.274 -0.512 -22.104 1.00 97.88 120 ALA A CA 1
ATOM 976 C C . ALA A 1 120 ? 11.847 -0.959 -21.753 1.00 97.88 120 ALA A C 1
ATOM 978 O O . ALA A 1 120 ? 11.435 -0.834 -20.600 1.00 97.88 120 ALA A O 1
ATOM 979 N N . GLU A 1 121 ? 11.119 -1.527 -22.715 1.00 98.19 121 GLU A N 1
ATOM 980 C CA . GLU A 1 121 ? 9.785 -2.097 -22.506 1.00 98.19 121 GLU A CA 1
ATOM 981 C C . GLU A 1 121 ? 9.822 -3.269 -21.512 1.00 98.19 121 GLU A C 1
ATOM 983 O O . GLU A 1 121 ? 9.007 -3.319 -20.589 1.00 98.19 121 GLU A O 1
ATOM 988 N N . ALA A 1 122 ? 10.812 -4.160 -21.621 1.00 98.31 122 ALA A N 1
ATOM 989 C CA . ALA A 1 122 ? 10.986 -5.270 -20.684 1.00 98.31 122 ALA A CA 1
ATOM 990 C C . ALA A 1 122 ? 11.259 -4.787 -19.247 1.00 98.31 122 ALA A C 1
ATOM 992 O O . ALA A 1 122 ? 10.626 -5.260 -18.301 1.00 98.31 122 ALA A O 1
ATOM 993 N N . LEU A 1 123 ? 12.151 -3.806 -19.072 1.00 98.25 123 LEU A N 1
ATOM 994 C CA . LEU A 1 123 ? 12.441 -3.216 -17.759 1.00 98.25 123 LEU A CA 1
ATOM 995 C C . LEU A 1 123 ? 11.237 -2.464 -17.179 1.00 98.25 123 LEU A C 1
ATOM 997 O O . LEU A 1 123 ? 11.040 -2.447 -15.961 1.00 98.25 123 LEU A O 1
ATOM 1001 N N . TRP A 1 124 ? 10.435 -1.832 -18.037 1.00 97.44 124 TRP A N 1
ATOM 1002 C CA . TRP A 1 124 ? 9.219 -1.147 -17.618 1.00 97.44 124 TRP A CA 1
ATOM 1003 C C . TRP A 1 124 ? 8.185 -2.125 -17.061 1.00 97.44 124 TRP A C 1
ATOM 1005 O O . TRP A 1 124 ? 7.672 -1.908 -15.962 1.00 97.44 124 TRP A O 1
ATOM 1015 N N . GLU A 1 125 ? 7.911 -3.218 -17.776 1.00 98.19 125 GLU A N 1
ATOM 1016 C CA . GLU A 1 125 ? 6.976 -4.237 -17.296 1.00 98.19 125 GLU A CA 1
ATOM 1017 C C . GLU A 1 125 ? 7.495 -4.935 -16.031 1.00 98.19 125 GLU A C 1
ATOM 1019 O O . GLU A 1 125 ? 6.713 -5.157 -15.106 1.00 98.19 125 GLU A O 1
ATOM 1024 N N . GLN A 1 126 ? 8.808 -5.170 -15.914 1.00 97.81 126 GLN A N 1
ATOM 1025 C CA . GLN A 1 126 ? 9.402 -5.683 -14.675 1.00 97.81 126 GLN A CA 1
ATOM 1026 C C . GLN A 1 126 ? 9.142 -4.742 -13.488 1.00 97.81 126 GLN A C 1
ATOM 1028 O O . GLN A 1 126 ? 8.586 -5.160 -12.473 1.00 97.81 126 GLN A O 1
ATOM 1033 N N . ARG A 1 127 ? 9.481 -3.451 -13.610 1.00 96.94 127 ARG A N 1
ATOM 1034 C CA . ARG A 1 127 ? 9.253 -2.477 -12.526 1.00 96.94 127 ARG A CA 1
ATOM 1035 C C . ARG A 1 127 ? 7.783 -2.326 -12.170 1.00 96.94 127 ARG A C 1
ATOM 1037 O O . ARG A 1 127 ? 7.439 -2.084 -11.016 1.00 96.94 127 ARG A O 1
ATOM 1044 N N . LYS A 1 128 ? 6.904 -2.426 -13.161 1.00 97.88 128 LYS A N 1
ATOM 1045 C CA . LYS A 1 128 ? 5.460 -2.369 -12.953 1.00 97.88 128 LYS A CA 1
ATOM 1046 C C . LYS A 1 128 ? 4.969 -3.584 -12.169 1.00 97.88 128 LYS A C 1
ATOM 1048 O O . LYS A 1 128 ? 4.160 -3.402 -11.263 1.00 97.88 128 LYS A O 1
ATOM 1053 N N . ALA A 1 129 ? 5.476 -4.782 -12.463 1.00 97.50 129 ALA A N 1
ATOM 1054 C CA . ALA A 1 129 ? 5.181 -5.982 -11.686 1.00 97.50 129 ALA A CA 1
ATOM 1055 C C . ALA A 1 129 ? 5.659 -5.841 -10.230 1.00 97.50 129 ALA A C 1
ATOM 1057 O O . ALA A 1 129 ? 4.863 -6.035 -9.313 1.00 97.50 129 ALA A O 1
ATOM 1058 N N . GLU A 1 130 ? 6.897 -5.383 -10.017 1.00 96.56 130 GLU A N 1
ATOM 1059 C CA . GLU A 1 130 ? 7.451 -5.123 -8.677 1.00 96.56 130 GLU A CA 1
ATOM 1060 C C . GLU A 1 130 ? 6.622 -4.082 -7.902 1.00 96.56 130 GLU A C 1
ATOM 1062 O O . GLU A 1 130 ? 6.333 -4.251 -6.718 1.00 96.56 130 GLU A O 1
ATOM 1067 N N . ALA A 1 131 ? 6.175 -3.011 -8.565 1.00 95.25 131 ALA A N 1
ATOM 1068 C CA . ALA A 1 131 ? 5.322 -2.000 -7.943 1.00 95.25 131 ALA A CA 1
ATOM 1069 C C . ALA A 1 131 ? 3.942 -2.555 -7.551 1.00 95.25 131 ALA A C 1
ATOM 1071 O O . ALA A 1 131 ? 3.402 -2.196 -6.500 1.00 95.25 131 ALA A O 1
ATOM 1072 N N . VAL A 1 132 ? 3.364 -3.432 -8.378 1.00 97.81 132 VAL A N 1
ATOM 1073 C CA . VAL A 1 132 ? 2.099 -4.109 -8.070 1.00 97.81 132 VAL A CA 1
ATOM 1074 C C . VAL A 1 132 ? 2.274 -5.040 -6.873 1.00 97.81 132 VAL A C 1
ATOM 1076 O O . VAL A 1 132 ? 1.467 -4.963 -5.946 1.00 97.81 132 VAL A O 1
ATOM 1079 N N . GLU A 1 133 ? 3.336 -5.842 -6.843 1.00 96.81 133 GLU A N 1
ATOM 1080 C CA . GLU A 1 133 ? 3.657 -6.739 -5.730 1.00 96.81 133 GLU A CA 1
ATOM 1081 C C . GLU A 1 133 ? 3.875 -5.966 -4.423 1.00 96.81 133 GLU A C 1
ATOM 1083 O O . GLU A 1 133 ? 3.230 -6.255 -3.414 1.00 96.81 133 GLU A O 1
ATOM 1088 N N . ALA A 1 134 ? 4.675 -4.897 -4.451 1.00 96.00 134 ALA A N 1
ATOM 1089 C CA . ALA A 1 134 ? 4.884 -4.036 -3.288 1.00 96.00 134 ALA A CA 1
ATOM 1090 C C . ALA A 1 134 ? 3.568 -3.417 -2.786 1.00 96.00 134 ALA A C 1
ATOM 1092 O O . ALA A 1 134 ? 3.328 -3.325 -1.579 1.00 96.00 134 ALA A O 1
ATOM 1093 N N . SER A 1 135 ? 2.677 -3.020 -3.701 1.00 96.25 135 SER A N 1
ATOM 10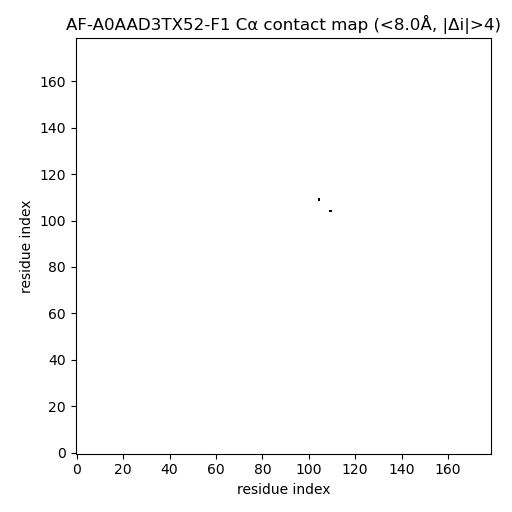94 C CA . SER A 1 135 ? 1.358 -2.497 -3.335 1.00 96.25 135 SER A CA 1
ATOM 1095 C C . SER A 1 135 ? 0.438 -3.566 -2.735 1.00 96.25 135 SER A C 1
ATOM 1097 O O . SER A 1 135 ? -0.362 -3.255 -1.851 1.00 96.25 135 SER A O 1
ATOM 1099 N N . ALA A 1 136 ? 0.549 -4.817 -3.187 1.00 97.38 136 ALA A N 1
ATOM 1100 C CA . ALA A 1 136 ? -0.196 -5.943 -2.640 1.00 97.38 136 ALA A CA 1
ATOM 1101 C C . ALA A 1 136 ? 0.283 -6.267 -1.217 1.00 97.38 136 ALA A C 1
ATOM 1103 O O . ALA A 1 136 ? -0.539 -6.284 -0.302 1.00 97.38 136 ALA A O 1
ATOM 1104 N N . ALA A 1 137 ? 1.598 -6.360 -1.002 1.00 96.94 137 ALA A N 1
ATOM 1105 C CA . ALA A 1 137 ? 2.189 -6.573 0.320 1.00 96.94 137 ALA A CA 1
ATOM 1106 C C . ALA A 1 137 ? 1.819 -5.454 1.317 1.00 96.94 137 ALA A C 1
ATOM 1108 O O . ALA A 1 137 ? 1.465 -5.704 2.472 1.00 96.94 137 ALA A O 1
ATOM 1109 N N . ALA A 1 138 ? 1.811 -4.194 0.868 1.00 95.69 138 ALA A N 1
ATOM 1110 C CA . ALA A 1 138 ? 1.358 -3.072 1.693 1.00 95.69 138 ALA A CA 1
ATOM 1111 C C . ALA A 1 138 ? -0.136 -3.172 2.067 1.00 95.69 138 ALA A C 1
ATOM 1113 O O . ALA A 1 138 ? -0.538 -2.775 3.160 1.00 95.69 138 ALA A O 1
ATOM 1114 N N . ARG A 1 139 ? -0.982 -3.709 1.178 1.00 97.19 139 ARG A N 1
ATOM 1115 C CA . ARG A 1 139 ? -2.406 -3.931 1.477 1.00 97.19 139 ARG A CA 1
ATOM 1116 C C . ARG A 1 139 ? -2.616 -5.081 2.453 1.00 97.19 139 ARG A C 1
ATOM 1118 O O . ARG A 1 139 ? -3.510 -4.980 3.286 1.00 97.19 139 ARG A O 1
ATOM 1125 N N . GLU A 1 140 ? -1.832 -6.147 2.353 1.00 97.38 140 GLU A N 1
ATOM 1126 C CA . GLU A 1 140 ? -1.897 -7.285 3.277 1.00 97.38 140 GLU A CA 1
ATOM 1127 C C . GLU A 1 140 ? -1.502 -6.865 4.692 1.00 97.38 140 GLU A C 1
ATOM 1129 O O . GLU A 1 140 ? -2.303 -7.001 5.611 1.00 97.38 140 GLU A O 1
ATOM 1134 N N . THR A 1 141 ? -0.362 -6.188 4.846 1.00 97.44 141 THR A N 1
ATOM 1135 C CA . THR A 1 141 ? 0.070 -5.656 6.151 1.00 97.44 141 THR A CA 1
ATOM 1136 C C . THR A 1 141 ? -0.942 -4.675 6.759 1.00 97.44 141 THR A C 1
ATOM 1138 O O . THR A 1 141 ? -1.181 -4.686 7.967 1.00 97.44 141 THR A O 1
ATOM 1141 N N . ALA A 1 142 ? -1.598 -3.849 5.934 1.00 96.06 142 ALA A N 1
ATOM 1142 C CA . ALA A 1 142 ? -2.669 -2.966 6.393 1.00 96.06 142 ALA A CA 1
ATOM 1143 C C . ALA A 1 142 ? -3.924 -3.734 6.852 1.00 96.06 142 ALA A C 1
ATOM 1145 O O . ALA A 1 142 ? -4.579 -3.318 7.812 1.00 96.06 142 ALA A O 1
ATOM 1146 N N . ARG A 1 143 ? -4.268 -4.846 6.188 1.00 97.88 143 ARG A N 1
ATOM 1147 C CA . ARG A 1 143 ? -5.373 -5.725 6.601 1.00 97.88 143 ARG A CA 1
ATOM 1148 C C . ARG A 1 143 ? -5.061 -6.409 7.924 1.00 97.88 143 ARG A C 1
ATOM 1150 O O . ARG A 1 143 ? -5.913 -6.379 8.806 1.00 97.88 143 ARG A O 1
ATOM 1157 N N . ASP A 1 144 ? -3.856 -6.942 8.084 1.00 98.19 144 ASP A N 1
ATOM 1158 C CA . ASP A 1 144 ? -3.435 -7.603 9.322 1.00 98.19 144 ASP A CA 1
ATOM 1159 C C . ASP A 1 144 ? -3.489 -6.634 10.505 1.00 98.19 144 ASP A C 1
ATOM 1161 O O . ASP A 1 144 ? -4.094 -6.932 11.535 1.00 98.19 144 ASP A O 1
ATOM 1165 N N . PHE A 1 145 ? -2.985 -5.411 10.317 1.00 97.94 145 PHE A N 1
ATOM 1166 C CA . PHE A 1 145 ? -3.087 -4.361 11.328 1.00 97.94 145 PHE A CA 1
ATOM 1167 C C . PHE A 1 145 ? -4.544 -4.028 11.688 1.00 97.94 145 PHE A C 1
ATOM 1169 O O . PHE A 1 145 ? -4.873 -3.840 12.861 1.00 97.94 145 PHE A O 1
ATOM 1176 N N . ALA A 1 146 ? -5.435 -3.954 10.694 1.00 98.06 146 ALA A N 1
ATOM 1177 C CA . ALA A 1 146 ? -6.852 -3.701 10.935 1.00 98.06 146 ALA A CA 1
ATOM 1178 C C . ALA A 1 146 ? -7.509 -4.845 11.724 1.00 98.06 146 ALA A C 1
ATOM 1180 O O . ALA A 1 146 ? -8.268 -4.584 12.658 1.00 98.06 146 ALA A O 1
ATOM 1181 N N . VAL A 1 147 ? -7.190 -6.099 11.392 1.00 98.50 147 VAL A N 1
ATOM 1182 C CA . VAL A 1 147 ? -7.684 -7.288 12.102 1.00 98.50 147 VAL A CA 1
ATOM 1183 C C . VAL A 1 147 ? -7.196 -7.301 13.550 1.00 98.50 147 VAL A C 1
ATOM 1185 O O . VAL A 1 147 ? -7.998 -7.505 14.462 1.00 98.50 147 VAL A O 1
ATOM 1188 N N . ASP A 1 148 ? -5.916 -7.028 13.789 1.00 98.44 148 ASP A N 1
ATOM 1189 C CA . ASP A 1 148 ? -5.355 -6.969 15.140 1.00 98.44 148 ASP A CA 1
ATOM 1190 C C . ASP A 1 148 ? -5.970 -5.842 15.971 1.00 98.44 148 ASP A C 1
ATOM 1192 O O . ASP A 1 148 ? -6.260 -6.019 17.157 1.00 98.44 148 ASP A O 1
ATOM 1196 N N . ASN A 1 149 ? -6.232 -4.689 15.355 1.00 98.25 149 ASN A N 1
ATOM 1197 C CA . ASN A 1 149 ? -6.910 -3.588 16.026 1.00 98.25 149 ASN A CA 1
ATOM 1198 C C . ASN A 1 149 ? -8.350 -3.961 16.417 1.00 98.25 149 ASN A C 1
ATOM 1200 O O . ASN A 1 149 ? -8.777 -3.687 17.538 1.00 98.25 149 ASN A O 1
ATOM 1204 N N . LEU A 1 150 ? -9.088 -4.644 15.534 1.00 98.50 150 LEU A N 1
ATOM 1205 C CA . LEU A 1 150 ? -10.431 -5.141 15.848 1.00 98.50 150 LEU A CA 1
ATOM 1206 C C . LEU A 1 150 ? -10.415 -6.157 16.997 1.00 98.50 150 LEU A C 1
ATOM 1208 O O . LEU A 1 150 ? -11.265 -6.075 17.886 1.00 98.50 150 LEU A O 1
ATOM 1212 N N . LYS A 1 151 ? -9.434 -7.068 17.033 1.00 98.56 151 LYS A N 1
ATOM 1213 C CA . LYS A 1 151 ? -9.268 -8.018 18.147 1.00 98.56 151 LYS A CA 1
ATOM 1214 C C . LYS A 1 151 ? -9.035 -7.292 19.469 1.00 98.56 151 LYS A C 1
ATOM 1216 O O . LYS A 1 151 ? -9.770 -7.534 20.421 1.00 98.56 151 LYS A O 1
ATOM 1221 N N . ARG A 1 152 ? -8.108 -6.329 19.504 1.00 98.44 152 ARG A N 1
ATOM 1222 C CA . ARG A 1 152 ? -7.830 -5.518 20.705 1.00 98.44 152 ARG A CA 1
ATOM 1223 C C . ARG A 1 152 ? -9.060 -4.758 21.193 1.00 98.44 152 ARG A C 1
ATOM 1225 O O . ARG A 1 152 ? -9.332 -4.735 22.388 1.00 98.44 152 ARG A O 1
ATOM 1232 N N . LEU A 1 153 ? -9.820 -4.142 20.286 1.00 98.50 153 LEU A N 1
ATOM 1233 C CA . LEU A 1 153 ? -11.065 -3.458 20.648 1.00 98.50 153 LEU A CA 1
ATOM 1234 C C . LEU A 1 153 ? -12.105 -4.434 21.208 1.00 98.50 153 LEU A C 1
ATOM 1236 O O . LEU A 1 153 ? -12.768 -4.118 22.192 1.00 98.50 153 LEU A O 1
ATOM 1240 N N . THR A 1 154 ? -12.213 -5.627 20.625 1.00 98.62 154 THR A N 1
ATOM 1241 C CA . THR A 1 154 ? -13.116 -6.677 21.118 1.00 98.62 154 THR A CA 1
ATOM 1242 C C . THR A 1 154 ? -12.726 -7.133 22.525 1.00 98.62 154 THR A C 1
ATOM 1244 O O . THR A 1 154 ? -13.589 -7.212 23.396 1.00 98.62 154 THR A O 1
ATOM 1247 N N . GLU A 1 155 ? -11.437 -7.357 22.785 1.00 98.50 155 GLU A N 1
ATOM 1248 C CA . GLU A 1 155 ? -10.918 -7.709 24.114 1.00 98.50 155 GLU A CA 1
ATOM 1249 C C . GLU A 1 155 ? -11.184 -6.605 25.150 1.00 98.50 155 GLU A C 1
ATOM 1251 O O . GLU A 1 155 ? -11.608 -6.887 26.271 1.00 98.50 155 GLU A O 1
ATOM 1256 N N . LEU A 1 156 ? -10.986 -5.334 24.781 1.00 98.56 156 LEU A N 1
ATOM 1257 C CA . LEU A 1 156 ? -11.283 -4.200 25.660 1.00 98.56 156 LEU A CA 1
ATOM 1258 C C . LEU A 1 156 ? -12.774 -4.110 25.992 1.00 98.56 156 LEU A C 1
ATOM 1260 O O . LEU A 1 156 ? -13.125 -3.902 27.152 1.00 98.56 156 LEU A O 1
ATOM 1264 N N . LEU A 1 157 ? -13.649 -4.299 25.003 1.00 98.50 157 LEU A N 1
ATOM 1265 C CA . LEU A 1 157 ? -15.096 -4.312 25.219 1.00 98.50 157 LEU A CA 1
ATOM 1266 C C . LEU A 1 157 ? -15.521 -5.471 26.123 1.00 98.50 157 LEU A C 1
ATOM 1268 O O . LEU A 1 157 ? -16.322 -5.263 27.032 1.00 98.50 157 LEU A O 1
ATOM 1272 N N . GLN A 1 158 ? -14.956 -6.665 25.927 1.00 98.44 158 GLN A N 1
ATOM 1273 C CA . GLN A 1 158 ? -15.200 -7.806 26.811 1.00 98.44 158 GLN A CA 1
ATOM 1274 C C . GLN A 1 158 ? -14.762 -7.502 28.245 1.00 98.44 158 GLN A C 1
ATOM 1276 O O . GLN A 1 158 ? -15.530 -7.735 29.175 1.00 98.44 158 GLN A O 1
ATOM 1281 N N . ARG A 1 159 ? -13.577 -6.909 28.426 1.00 98.50 159 ARG A N 1
ATOM 1282 C CA . ARG A 1 159 ? -13.054 -6.538 29.746 1.00 98.50 159 ARG A CA 1
ATOM 1283 C C . ARG A 1 159 ? -13.915 -5.490 30.457 1.00 98.50 159 ARG A C 1
ATOM 1285 O O . ARG A 1 159 ? -14.125 -5.597 31.663 1.00 98.50 159 ARG A O 1
ATOM 1292 N N . ILE A 1 160 ? -14.410 -4.490 29.726 1.00 98.50 160 ILE A N 1
ATOM 1293 C CA . ILE A 1 160 ? -15.346 -3.489 30.264 1.00 98.50 160 ILE A CA 1
ATOM 1294 C C . ILE A 1 160 ? -16.676 -4.157 30.634 1.00 98.50 160 ILE A C 1
ATOM 1296 O O . ILE A 1 160 ? -17.235 -3.871 31.689 1.00 98.50 160 ILE A O 1
ATOM 1300 N N . GLY A 1 161 ? -17.168 -5.079 29.804 1.00 98.31 161 GLY A N 1
ATOM 1301 C CA . GLY A 1 161 ? -18.376 -5.850 30.096 1.00 98.31 161 GLY A CA 1
ATOM 1302 C C . GLY A 1 161 ? -18.250 -6.662 31.387 1.00 98.31 161 GLY A C 1
ATOM 1303 O O . GLY A 1 161 ? -19.129 -6.593 32.242 1.00 98.31 161 GLY A O 1
ATOM 1304 N N . THR A 1 162 ? -17.133 -7.371 31.573 1.00 98.44 162 THR A N 1
ATOM 1305 C CA . THR A 1 162 ? -16.885 -8.130 32.807 1.00 98.44 162 THR A CA 1
ATOM 1306 C C . THR A 1 162 ? -16.714 -7.222 34.021 1.00 98.44 162 THR A C 1
ATOM 1308 O O . THR A 1 162 ? -17.239 -7.548 35.080 1.00 98.44 162 THR A O 1
ATOM 1311 N N . SER A 1 163 ? -16.041 -6.069 33.887 1.00 98.12 163 SER A N 1
ATOM 1312 C CA . SER A 1 163 ? -15.874 -5.149 35.021 1.00 98.12 163 SER A CA 1
ATOM 1313 C C . SER A 1 163 ? -17.200 -4.523 35.450 1.00 98.12 163 SER A C 1
ATOM 1315 O O . SER A 1 163 ? -17.449 -4.394 36.641 1.00 98.12 163 SER A O 1
ATOM 1317 N N . LEU A 1 164 ? -18.073 -4.178 34.497 1.00 98.44 164 LEU A N 1
ATOM 1318 C CA . LEU A 1 164 ? -19.412 -3.663 34.793 1.00 98.44 164 LEU A CA 1
ATOM 1319 C C . LEU A 1 164 ? -20.280 -4.700 35.513 1.00 98.44 164 LEU A C 1
ATOM 1321 O O . LEU A 1 164 ? -21.003 -4.350 36.443 1.00 98.44 164 LEU A O 1
ATOM 1325 N N . GLU A 1 165 ? -20.201 -5.970 35.110 1.00 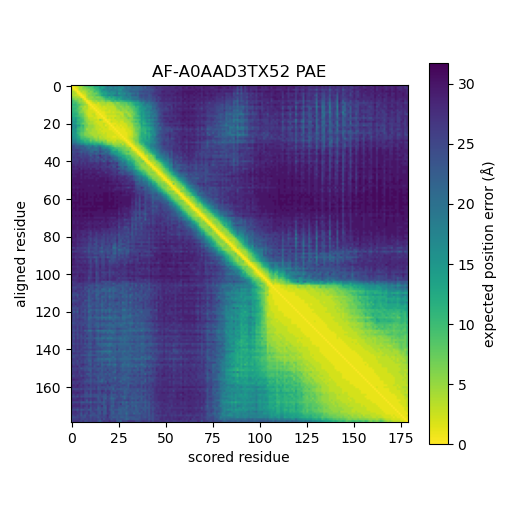98.25 165 GLU A N 1
ATOM 1326 C CA . GLU A 1 165 ? -20.937 -7.051 35.772 1.00 98.25 165 GLU A CA 1
ATOM 1327 C C . GLU A 1 165 ? -20.409 -7.306 37.196 1.00 98.25 165 GLU A C 1
ATOM 1329 O O . GLU A 1 165 ? -21.192 -7.504 38.126 1.00 98.25 165 GLU A O 1
ATOM 1334 N N . GLU A 1 166 ? -19.089 -7.240 37.402 1.00 98.25 166 GLU A N 1
ATOM 1335 C CA . GLU A 1 166 ? -18.477 -7.308 38.734 1.00 98.25 166 GLU A CA 1
ATOM 1336 C C . GLU A 1 166 ? -18.879 -6.124 39.624 1.00 98.25 166 GLU A C 1
ATOM 1338 O O . GLU A 1 166 ? -19.242 -6.327 40.785 1.00 98.25 166 GLU A O 1
ATOM 1343 N N . ASP A 1 167 ? -18.856 -4.898 39.096 1.00 98.00 167 ASP A N 1
ATOM 1344 C CA . ASP A 1 167 ? -19.258 -3.696 39.832 1.00 98.00 167 ASP A CA 1
ATOM 1345 C C . ASP A 1 167 ? -20.746 -3.738 40.202 1.00 98.00 167 ASP A C 1
ATOM 1347 O O . ASP A 1 167 ? -21.120 -3.381 41.323 1.00 98.00 167 ASP A O 1
ATOM 1351 N N . LYS A 1 168 ? -21.596 -4.256 39.306 1.00 98.31 168 LYS A N 1
ATOM 1352 C CA . LYS A 1 168 ? -23.014 -4.493 39.590 1.00 98.31 168 LYS A CA 1
ATOM 1353 C C . LYS A 1 168 ? -23.191 -5.486 40.739 1.00 98.31 168 LYS A C 1
ATOM 1355 O O . LYS A 1 168 ? -23.899 -5.164 41.693 1.00 98.31 168 LYS A O 1
ATOM 1360 N N . ARG A 1 169 ? -22.508 -6.636 40.709 1.00 97.62 169 ARG A N 1
ATOM 1361 C CA . ARG A 1 169 ? -22.550 -7.624 41.807 1.00 97.62 169 ARG A CA 1
ATOM 1362 C C . ARG A 1 169 ? -22.100 -7.021 43.136 1.00 97.62 169 ARG A C 1
ATOM 1364 O O . ARG A 1 169 ? -22.805 -7.142 44.131 1.00 97.62 169 ARG A O 1
ATOM 1371 N N . ARG A 1 170 ? -20.988 -6.276 43.143 1.00 97.50 170 ARG A N 1
ATOM 1372 C CA . ARG A 1 170 ? -20.508 -5.564 44.342 1.00 97.50 170 ARG A CA 1
ATOM 1373 C C . ARG A 1 170 ? -21.532 -4.559 44.870 1.00 97.50 170 ARG A C 1
ATOM 1375 O O . ARG A 1 170 ? -21.654 -4.404 46.082 1.00 97.50 170 ARG A O 1
ATOM 1382 N N . SER A 1 171 ? -22.257 -3.873 43.987 1.00 97.81 171 SER A N 1
ATOM 1383 C CA . SER A 1 171 ? -23.303 -2.927 44.391 1.00 97.81 171 SER A CA 1
ATOM 1384 C C . SER A 1 171 ? -24.514 -3.622 45.029 1.00 97.81 171 SER A C 1
ATOM 1386 O O . SER A 1 171 ? -25.064 -3.118 46.010 1.00 97.81 171 SER A O 1
ATOM 1388 N N . GLU A 1 172 ? -24.896 -4.803 44.531 1.00 97.56 172 GLU A N 1
ATOM 1389 C CA . GLU A 1 172 ? -25.968 -5.629 45.100 1.00 97.56 172 GLU A CA 1
ATOM 1390 C C . GLU A 1 172 ? -25.564 -6.199 46.470 1.00 97.56 172 GLU A C 1
ATOM 1392 O O . GLU A 1 172 ? -26.344 -6.113 47.421 1.00 97.56 172 GLU A O 1
ATOM 1397 N N . ASP A 1 173 ? -24.320 -6.666 46.610 1.00 96.94 173 ASP A N 1
ATOM 1398 C CA . ASP A 1 173 ? -23.752 -7.133 47.884 1.00 96.94 173 ASP A CA 1
ATOM 1399 C C . ASP A 1 173 ? -23.651 -6.010 48.928 1.00 96.94 173 ASP A C 1
ATOM 1401 O O . ASP A 1 173 ? -23.873 -6.215 50.123 1.00 96.94 173 ASP A O 1
ATOM 1405 N N . GLN A 1 174 ? -23.327 -4.786 48.501 1.00 96.19 174 GLN A N 1
ATOM 1406 C CA . GLN A 1 174 ? -23.361 -3.632 49.398 1.00 96.19 174 GLN A CA 1
ATOM 1407 C C . GLN A 1 174 ? -24.786 -3.323 49.846 1.00 96.19 174 GLN A C 1
ATOM 1409 O O . GLN A 1 174 ? -24.995 -3.027 51.018 1.00 96.19 174 GLN A O 1
ATOM 1414 N N . LYS A 1 175 ? -25.771 -3.411 48.946 1.00 97.06 175 LYS A N 1
ATOM 1415 C CA . LYS A 1 175 ? -27.174 -3.150 49.278 1.00 97.06 175 LYS A CA 1
ATOM 1416 C C . LYS A 1 175 ? -27.722 -4.162 50.286 1.00 97.06 175 LYS A C 1
ATOM 1418 O O . LYS A 1 175 ? -28.435 -3.752 51.195 1.00 97.06 175 LYS A O 1
ATOM 1423 N N . SER A 1 176 ? -27.369 -5.443 50.167 1.00 96.00 176 SER A N 1
ATOM 1424 C CA . SER A 1 176 ? -27.801 -6.487 51.109 1.00 96.00 176 SER A CA 1
ATOM 1425 C C . SER A 1 176 ? -27.165 -6.364 52.495 1.00 96.00 176 SER A C 1
ATOM 1427 O O . SER A 1 176 ? -27.756 -6.805 53.470 1.00 96.00 176 SER A O 1
ATOM 1429 N N . ARG A 1 177 ? -25.995 -5.723 52.619 1.00 94.12 177 ARG A N 1
ATOM 1430 C CA . ARG A 1 177 ? -25.351 -5.473 53.919 1.00 94.12 177 ARG A CA 1
ATOM 1431 C C . ARG A 1 177 ? -26.085 -4.433 54.781 1.00 94.12 177 ARG A C 1
ATOM 1433 O O . ARG A 1 177 ? -25.901 -4.438 55.995 1.00 94.12 177 ARG A O 1
ATOM 1440 N N . TRP A 1 178 ? -26.854 -3.527 54.178 1.00 91.88 178 TRP A N 1
ATOM 1441 C CA . TRP A 1 178 ? -27.526 -2.424 54.885 1.00 91.88 178 TRP A CA 1
ATOM 1442 C C . TRP A 1 178 ? -29.025 -2.650 55.136 1.00 91.88 178 TRP A C 1
ATOM 1444 O O . TRP A 1 178 ? -29.663 -1.777 55.725 1.00 91.88 178 TRP A O 1
ATOM 1454 N N . VAL A 1 179 ? -29.584 -3.772 54.672 1.00 84.50 179 VAL A N 1
ATOM 1455 C CA . VAL A 1 179 ? -30.985 -4.182 54.893 1.00 84.50 179 VAL A CA 1
ATOM 1456 C C . VAL A 1 179 ? -31.025 -5.242 55.982 1.00 84.50 179 VAL A C 1
ATOM 1458 O O . VAL A 1 179 ? -31.894 -5.115 56.870 1.00 84.50 179 VAL A O 1
#

Foldseek 3Di:
DDDDDDPPPPVVVVVVVVVVVVVVVVVVVVVVPDPPPPPPPPPPPDDDDDDDDDDDDDDDDDDDDDDDDDDPDDDPDDDPPDPPPPPPPPPPPDDPDPPPDPDPPDPVNVVVVVVVVVVVVVVVVVVVVVVVVVVVVVVVVVVVVVVVVVVVVVVVVVVVVVVVVVVVVVVVVVVVVVD

Sequence (179 aa):
MYMYRPRFGIFRRLVWFGLGVGAAHWWMRSKDGRPRTCYRYQRSVEAPNAPAYAWPSAMTPSNPSPPEAPTAQEHLASDKAKEERHWGWRRRHSAPATTPPPAAYDADTQAEIDRLQRIAEALWEQRKAEAVEASAAARETARDFAVDNLKRLTELLQRIGTSLEEDKRRSEDQKSRWV

Mean predicted aligned error: 20.45 Å

Secondary structure (DSSP, 8-state):
-------THHHHHHHHHHHHHHHHHHHHHHHHTS--GGG------------------------------------------------------------PPPP---HHHHHHHHHHHHHHHHHHHHHHHHHHHHHHHHHHHHHHHHHHHHHHHHHHHHHHHHHHHHHHHHHHHHHHHT-

Solvent-accessible surface area (backbone atoms only — not comparable to full-atom values): 11792 Å² total; per-residue (Å²): 138,85,82,83,78,80,84,61,70,60,62,57,52,53,52,53,52,54,50,51,53,52,52,54,54,50,51,54,58,59,60,72,69,56,79,85,66,88,81,73,79,79,77,77,81,81,75,93,77,80,87,80,91,78,84,90,82,83,87,83,90,90,85,87,85,80,84,84,76,80,80,87,71,84,82,93,75,78,74,95,69,82,78,81,73,72,80,66,81,70,77,74,81,66,72,89,68,82,71,72,75,79,74,81,72,52,72,68,57,53,53,49,51,55,49,51,49,54,52,51,51,52,53,50,54,51,53,50,52,52,51,50,51,54,52,48,54,55,50,50,55,51,50,52,52,51,53,53,51,51,50,52,53,50,53,49,51,50,52,52,53,53,50,53,54,51,50,50,51,53,51,53,56,54,51,62,74,78,108

pLDDT: mean 73.59, std 22.14, range [35.03, 98.62]